Protein AF-A0A139PK96-F1 (afdb_monomer_lite)

InterPro domains:
  IPR030392 Intramolecular chaperone auto-processing domain [PF13884] (208-261)
  IPR030392 Intramolecular chaperone auto-processing domain [PS51688] (208-300)

Organism: Streptococcus mitis (NCBI:txid28037)

Foldseek 3Di:
DQDPVNDDPVNDDVPNDDPVNAPPPNDDPVNDDDDPVNVVVVVVVVVVVVVVVVVVVVVVVVVCCVVVDPVLAVDQDDDPQWGWYDDPLDDDTDTAGDQFRAADFDPPPDDPDDDTGAGQGDRDPVDGDQQGWHADPVRDTDGNHDDDDPDDDDDPDDDDDPDWDADPVGTADDDPFFRDWAAPDCFWIWTAGPVRDIDIDTPDDPDPDPVPDDPDDDDPDPLLVLVVQFDWDWDWDADPNDIDTRPTDTDLVSCCVRVVVQWDADPVRDTDGNPVSSVVSVVVSVVVVVVVVVVVVVVPD

Sequence (301 aa):
MLVDGAVTARKMAAGSVTAEHIQAGAITGDKINVDDALIRNLTARDALIDKLTSKRIFATKIESVITSSTVLEGYKGWIGGFQLGTHDSGSGRWLTGRNHFSVGMGDGEGGSGRTALWVNWGSDWSEPGYYAWFVKNNGKMYCYNTAEFWKTPIIHGDLKVTGKIFYDNGTWIYSSEYEKIGRSSKDYFYLEKASGSRDWFPAWNDASDRRYKENIKDSEVSALEIINNLKTYSYRKNIDGQIEDIACGIMAQDVKKYASDAFRETPDGIYTYNTFALVPYLIKAIQELDQKIKEMEYTHG

Radius of gyration: 55.96 Å; chains: 1; bounding box: 85×44×192 Å

Structure (mmCIF, N/CA/C/O backbone):
data_AF-A0A139PK96-F1
#
_entry.id   AF-A0A139PK96-F1
#
loop_
_atom_site.group_PDB
_atom_site.id
_atom_site.type_symbol
_atom_site.label_atom_id
_atom_site.label_alt_id
_atom_site.label_comp_id
_atom_site.label_asym_id
_atom_site.label_entity_id
_atom_site.label_seq_id
_atom_site.pdbx_PDB_ins_code
_atom_site.Cartn_x
_atom_site.Cartn_y
_atom_site.Cartn_z
_atom_site.occupancy
_atom_site.B_iso_or_equiv
_atom_site.auth_seq_id
_atom_site.auth_comp_id
_atom_site.auth_asym_id
_atom_site.auth_atom_id
_atom_site.pdbx_PDB_model_num
ATOM 1 N N . MET A 1 1 ? 38.474 10.767 -116.120 1.00 73.75 1 MET A N 1
ATOM 2 C CA . MET A 1 1 ? 39.008 9.961 -115.001 1.00 73.75 1 MET A CA 1
ATOM 3 C C . MET A 1 1 ? 39.526 10.902 -113.931 1.00 73.75 1 MET A C 1
ATOM 5 O O . MET A 1 1 ? 40.186 11.871 -114.286 1.00 73.75 1 MET A O 1
ATOM 9 N N . LEU A 1 2 ? 39.216 10.641 -112.659 1.00 81.25 2 LEU A N 1
ATOM 10 C CA . LEU A 1 2 ? 39.952 11.262 -111.557 1.00 81.25 2 LEU A CA 1
ATOM 11 C C . LEU A 1 2 ? 41.369 10.675 -111.559 1.00 81.25 2 LEU A C 1
ATOM 13 O O . LEU A 1 2 ? 41.523 9.462 -111.682 1.00 81.25 2 LEU A O 1
ATOM 17 N N . VAL A 1 3 ? 42.381 11.535 -111.494 1.00 87.31 3 VAL A N 1
ATOM 18 C CA . VAL A 1 3 ? 43.782 11.121 -111.333 1.00 87.31 3 VAL A CA 1
ATOM 19 C C . VAL A 1 3 ? 44.103 10.958 -109.847 1.00 87.31 3 VAL A C 1
ATOM 21 O O . VAL A 1 3 ? 43.405 11.523 -109.002 1.00 87.31 3 VAL A O 1
ATOM 24 N N . ASP A 1 4 ? 45.140 10.192 -109.514 1.00 83.19 4 ASP A N 1
ATOM 25 C CA . ASP A 1 4 ? 45.573 10.060 -108.121 1.00 83.19 4 ASP A CA 1
ATOM 26 C C . ASP A 1 4 ? 45.924 11.437 -107.522 1.00 83.19 4 ASP A C 1
ATOM 28 O O . ASP A 1 4 ? 46.433 12.325 -108.212 1.00 83.19 4 ASP A O 1
ATOM 32 N N . GLY A 1 5 ? 45.542 11.662 -106.265 1.00 82.50 5 GLY A N 1
ATOM 33 C CA . GLY A 1 5 ? 45.649 12.972 -105.610 1.00 82.50 5 GLY A CA 1
ATOM 34 C C . GLY A 1 5 ? 44.717 14.072 -106.154 1.00 82.50 5 GLY A C 1
ATOM 35 O O . GLY A 1 5 ? 44.819 15.224 -105.724 1.00 82.50 5 GLY A O 1
ATOM 36 N N . ALA A 1 6 ? 43.781 13.770 -107.070 1.00 85.75 6 ALA A N 1
ATOM 37 C CA . ALA A 1 6 ? 42.853 14.773 -107.609 1.00 85.75 6 ALA A CA 1
ATOM 38 C C . ALA A 1 6 ? 41.930 15.388 -106.544 1.00 85.75 6 ALA A C 1
ATOM 40 O O . ALA A 1 6 ? 41.506 16.535 -106.711 1.00 85.75 6 ALA A O 1
ATOM 41 N N . VAL A 1 7 ? 41.636 14.670 -105.457 1.00 86.31 7 VAL A N 1
ATOM 42 C CA . VAL A 1 7 ? 40.851 15.154 -104.313 1.00 86.31 7 VAL A CA 1
ATOM 43 C C . VAL A 1 7 ? 41.800 15.409 -103.143 1.00 86.31 7 VAL A C 1
ATOM 45 O O . VAL A 1 7 ? 42.477 14.502 -102.675 1.00 86.31 7 VAL A O 1
ATOM 48 N N . THR A 1 8 ? 41.858 16.654 -102.674 1.00 87.25 8 THR A N 1
ATOM 49 C CA . THR A 1 8 ? 42.690 17.077 -101.537 1.00 87.25 8 THR A CA 1
ATOM 50 C C . THR A 1 8 ? 41.827 17.778 -100.495 1.00 87.25 8 THR A C 1
ATOM 52 O O . THR A 1 8 ? 40.718 18.215 -100.805 1.00 87.25 8 THR A O 1
ATOM 55 N N . ALA A 1 9 ? 42.342 17.957 -99.274 1.00 83.94 9 ALA A N 1
ATOM 56 C CA . ALA A 1 9 ? 41.604 18.594 -98.179 1.00 83.94 9 ALA A CA 1
ATOM 57 C C . ALA A 1 9 ? 40.988 19.958 -98.560 1.00 83.94 9 ALA A C 1
ATOM 59 O O . ALA A 1 9 ? 39.868 20.254 -98.165 1.00 83.94 9 ALA A O 1
ATOM 60 N N . ARG A 1 10 ? 41.667 20.765 -99.395 1.00 85.56 10 ARG A N 1
ATOM 61 C CA . ARG A 1 10 ? 41.169 22.086 -99.840 1.00 85.56 10 ARG A CA 1
ATOM 62 C C . ARG A 1 10 ? 39.983 22.018 -100.806 1.00 85.56 10 ARG A C 1
ATOM 64 O O . ARG A 1 10 ? 39.307 23.022 -100.994 1.00 85.56 10 ARG A O 1
ATOM 71 N N . LYS A 1 11 ? 39.762 20.869 -101.449 1.00 88.50 11 LYS A N 1
ATOM 72 C CA . LYS A 1 11 ? 38.624 20.629 -102.350 1.00 88.50 11 LYS A CA 1
ATOM 73 C C . LYS A 1 11 ? 37.405 20.071 -101.609 1.00 88.50 11 LYS A C 1
ATOM 75 O O . LYS A 1 11 ? 36.373 19.874 -102.240 1.00 88.50 11 LYS A O 1
ATOM 80 N N . MET A 1 12 ? 37.515 19.824 -100.301 1.00 88.12 12 MET A N 1
ATOM 81 C CA . MET A 1 12 ? 36.408 19.370 -99.463 1.00 88.12 12 MET A CA 1
ATOM 82 C C . MET A 1 12 ? 35.924 20.506 -98.565 1.00 88.12 12 MET A C 1
ATOM 84 O O . MET A 1 12 ? 36.719 21.161 -97.894 1.00 88.12 12 MET A O 1
ATOM 88 N N . ALA A 1 13 ? 34.610 20.722 -98.518 1.00 87.75 13 ALA A N 1
ATOM 89 C CA . ALA A 1 13 ? 34.022 21.610 -97.522 1.00 87.75 13 ALA A CA 1
ATOM 90 C C . ALA A 1 13 ? 34.038 20.930 -96.141 1.00 87.75 13 ALA A C 1
ATOM 92 O O . ALA A 1 13 ? 33.871 19.709 -96.039 1.00 87.75 13 ALA A O 1
ATOM 93 N N . ALA A 1 14 ? 34.223 21.700 -95.066 1.00 87.38 14 ALA A N 1
ATOM 94 C CA . ALA A 1 14 ? 34.153 21.165 -93.707 1.00 87.38 14 ALA A CA 1
ATOM 95 C C . ALA A 1 14 ? 32.790 20.486 -93.471 1.00 87.38 14 ALA A C 1
ATOM 97 O O . ALA A 1 14 ? 31.750 21.058 -93.787 1.00 87.38 14 ALA A O 1
ATOM 98 N N . GLY A 1 15 ? 32.799 19.250 -92.965 1.00 84.94 15 GLY A N 1
ATOM 99 C CA . GLY A 1 15 ? 31.585 18.451 -92.752 1.00 84.94 15 GLY A CA 1
ATOM 100 C C . GLY A 1 15 ? 30.967 17.813 -94.007 1.00 84.94 15 GLY A C 1
ATOM 101 O O . GLY A 1 15 ? 29.997 17.079 -93.865 1.00 84.94 15 GLY A O 1
ATOM 102 N N . SER A 1 16 ? 31.513 18.037 -95.214 1.00 90.19 16 SER A N 1
ATOM 103 C CA . SER A 1 16 ? 30.974 17.441 -96.458 1.00 90.19 16 SER A CA 1
ATOM 104 C C . SER A 1 16 ? 31.197 15.933 -96.579 1.00 90.19 16 SER A C 1
ATOM 106 O O . SER A 1 16 ? 30.423 15.252 -97.242 1.00 90.19 16 SER A O 1
ATOM 108 N N . VAL A 1 17 ? 32.226 15.399 -95.917 1.00 89.25 17 VAL A N 1
ATOM 109 C CA . VAL A 1 17 ? 32.427 13.953 -95.784 1.00 89.25 17 VAL A CA 1
ATOM 110 C C . VAL A 1 17 ? 31.774 13.505 -94.483 1.00 89.25 17 VAL A C 1
ATOM 112 O O . VAL A 1 17 ? 32.327 13.685 -93.398 1.00 89.25 17 VAL A O 1
ATOM 115 N N . THR A 1 18 ? 30.573 12.952 -94.601 1.00 90.44 18 THR A N 1
ATOM 116 C CA . THR A 1 18 ? 29.812 12.342 -93.499 1.00 90.44 18 THR A CA 1
ATOM 117 C C . THR A 1 18 ? 30.044 10.826 -93.461 1.00 90.44 18 THR A C 1
ATOM 119 O O . THR A 1 18 ? 30.680 10.258 -94.351 1.00 90.44 18 THR A O 1
ATOM 122 N N . ALA A 1 19 ? 29.505 10.142 -92.449 1.00 88.44 19 ALA A N 1
ATOM 123 C CA . ALA A 1 19 ? 29.654 8.693 -92.303 1.00 88.44 19 ALA A CA 1
ATOM 124 C C . ALA A 1 19 ? 29.131 7.882 -93.510 1.00 88.44 19 ALA A C 1
ATOM 126 O O . ALA A 1 19 ? 29.686 6.832 -93.808 1.00 88.44 19 ALA A O 1
ATOM 127 N N . GLU A 1 20 ? 28.116 8.367 -94.236 1.00 89.56 20 GLU A N 1
ATOM 128 C CA . GLU A 1 20 ? 27.540 7.659 -95.397 1.00 89.56 20 GLU A CA 1
ATOM 129 C C . GLU A 1 20 ? 28.487 7.605 -96.610 1.00 89.56 20 GLU A C 1
ATOM 131 O O . GLU A 1 20 ? 28.390 6.708 -97.444 1.00 89.56 20 GLU A O 1
ATOM 136 N N . HIS A 1 21 ? 29.437 8.543 -96.684 1.00 91.25 21 HIS A N 1
ATOM 137 C CA . HIS A 1 21 ? 30.429 8.635 -97.755 1.00 91.25 21 HIS A CA 1
ATOM 138 C C . HIS A 1 21 ? 31.640 7.716 -97.514 1.00 91.25 21 HIS A C 1
ATOM 140 O O . HIS A 1 21 ? 32.504 7.595 -98.384 1.00 91.25 21 HIS A O 1
ATOM 146 N N . ILE A 1 22 ? 31.732 7.080 -96.339 1.00 89.38 22 ILE A N 1
ATOM 147 C CA . ILE A 1 22 ? 32.870 6.261 -95.914 1.00 89.38 22 ILE A CA 1
ATOM 148 C C . ILE A 1 22 ? 32.413 4.805 -95.806 1.00 89.38 22 ILE A C 1
ATOM 150 O O . ILE A 1 22 ? 31.668 4.434 -94.903 1.00 89.38 22 ILE A O 1
ATOM 154 N N . GLN A 1 23 ? 32.892 3.949 -96.712 1.00 89.94 23 GLN A N 1
ATOM 155 C CA . GLN A 1 23 ? 32.656 2.507 -96.601 1.00 89.94 23 GLN A CA 1
ATOM 156 C C . GLN A 1 23 ? 33.329 1.932 -95.346 1.00 89.94 23 GLN A C 1
ATOM 158 O O . GLN A 1 23 ? 34.401 2.382 -94.929 1.00 89.94 23 GLN A O 1
ATOM 163 N N . ALA A 1 24 ? 32.725 0.892 -94.765 1.00 87.00 24 ALA A N 1
ATOM 164 C CA . ALA A 1 24 ? 33.306 0.175 -93.635 1.00 87.00 24 ALA A CA 1
ATOM 165 C C . ALA A 1 24 ? 34.725 -0.323 -93.979 1.00 87.00 24 ALA A C 1
ATOM 167 O O . ALA A 1 24 ? 34.935 -0.960 -95.008 1.00 87.00 24 ALA A O 1
ATOM 168 N N . GLY A 1 25 ? 35.706 -0.005 -93.129 1.00 85.69 25 GLY A N 1
ATOM 169 C CA . GLY A 1 25 ? 37.114 -0.365 -93.336 1.00 85.69 25 GLY A CA 1
ATOM 170 C C . GLY A 1 25 ? 37.902 0.536 -94.300 1.00 85.69 25 GLY A C 1
ATOM 171 O O . GLY A 1 25 ? 39.102 0.329 -94.459 1.00 85.69 25 GLY A O 1
ATOM 172 N N . ALA A 1 26 ? 37.289 1.559 -94.913 1.00 88.50 26 ALA A N 1
ATOM 173 C CA . ALA A 1 26 ? 38.005 2.481 -95.805 1.00 88.50 26 ALA A CA 1
ATOM 174 C C . ALA A 1 26 ? 39.101 3.288 -95.074 1.00 88.50 26 ALA A C 1
ATOM 176 O O . ALA A 1 26 ? 40.168 3.550 -95.643 1.00 88.50 26 ALA A O 1
ATOM 177 N N . ILE A 1 27 ? 38.866 3.627 -93.799 1.00 88.00 27 ILE A N 1
ATOM 178 C CA . ILE A 1 27 ? 39.838 4.260 -92.897 1.00 88.00 27 ILE A CA 1
ATOM 179 C C . ILE A 1 27 ? 40.337 3.210 -91.899 1.00 88.00 27 ILE A C 1
ATOM 181 O O . ILE A 1 27 ? 39.591 2.756 -91.034 1.00 88.00 27 ILE A O 1
ATOM 185 N N . THR A 1 28 ? 41.601 2.824 -92.039 1.00 86.88 28 THR A N 1
ATOM 186 C CA . THR A 1 28 ? 42.327 1.915 -91.145 1.00 86.88 28 THR A CA 1
ATOM 187 C C . THR A 1 28 ? 43.190 2.719 -90.166 1.00 86.88 28 THR A C 1
ATOM 189 O O . THR A 1 28 ? 43.428 3.906 -90.384 1.00 86.88 28 THR A O 1
ATOM 192 N N . GLY A 1 29 ? 43.633 2.112 -89.058 1.00 83.69 29 GLY A N 1
ATOM 193 C CA . GLY A 1 29 ? 44.330 2.834 -87.980 1.00 83.69 29 GLY A CA 1
ATOM 194 C C . GLY A 1 29 ? 45.613 3.554 -88.416 1.00 83.69 29 GLY A C 1
ATOM 195 O O . GLY A 1 29 ? 45.898 4.637 -87.922 1.00 83.69 29 GLY A O 1
ATOM 196 N N . ASP A 1 30 ? 46.331 3.013 -89.402 1.00 83.75 30 ASP A N 1
ATOM 197 C CA . ASP A 1 30 ? 47.513 3.614 -90.038 1.00 83.75 30 ASP A CA 1
ATOM 198 C C . ASP A 1 30 ? 47.201 4.883 -90.856 1.00 83.75 30 ASP A C 1
ATOM 200 O O . ASP A 1 30 ? 48.096 5.683 -91.120 1.00 83.75 30 ASP A O 1
ATOM 204 N N . LYS A 1 31 ? 45.932 5.100 -91.228 1.00 85.94 31 LYS A N 1
ATOM 205 C CA . LYS A 1 31 ? 45.456 6.296 -91.946 1.00 85.94 31 LYS A CA 1
ATOM 206 C C . LYS A 1 31 ? 44.967 7.405 -91.008 1.00 85.94 31 LYS A C 1
ATOM 208 O O . LYS A 1 31 ? 44.602 8.481 -91.484 1.00 85.94 31 LYS A O 1
ATOM 213 N N . ILE A 1 32 ? 44.926 7.158 -89.697 1.00 86.44 32 ILE A N 1
ATOM 214 C CA . ILE A 1 32 ? 44.531 8.146 -88.688 1.00 86.44 32 ILE A CA 1
ATOM 215 C C . ILE A 1 32 ? 45.798 8.783 -88.126 1.00 86.44 32 ILE A C 1
ATOM 217 O O . ILE A 1 32 ? 46.625 8.112 -87.515 1.00 86.44 32 ILE A O 1
ATOM 221 N N . ASN A 1 33 ? 45.936 10.099 -88.294 1.00 83.19 33 ASN A N 1
ATOM 222 C CA . ASN A 1 33 ? 46.965 10.835 -87.573 1.00 83.19 33 ASN A CA 1
ATOM 223 C C . ASN A 1 33 ? 46.537 10.970 -86.106 1.00 83.19 33 ASN A C 1
ATOM 225 O O . ASN A 1 33 ? 45.534 11.619 -85.803 1.00 83.19 33 ASN A O 1
ATOM 229 N N . VAL A 1 34 ? 47.274 10.317 -85.212 1.00 84.56 34 VAL A N 1
ATOM 230 C CA . VAL A 1 34 ? 47.033 10.373 -83.772 1.00 84.56 34 VAL A CA 1
ATOM 231 C C . VAL A 1 34 ? 47.772 11.581 -83.212 1.00 84.56 34 VAL A C 1
ATOM 233 O O . VAL A 1 34 ? 48.955 11.505 -82.891 1.00 84.56 34 VAL A O 1
ATOM 236 N N . ASP A 1 35 ? 47.066 12.703 -83.113 1.00 87.44 35 ASP A N 1
ATOM 237 C CA . ASP A 1 35 ? 47.580 13.907 -82.470 1.00 87.44 35 ASP A CA 1
ATOM 238 C C . ASP A 1 35 ? 47.238 13.959 -80.968 1.00 87.44 35 ASP A C 1
ATOM 240 O O . ASP A 1 35 ? 46.408 13.205 -80.444 1.00 87.44 35 ASP A O 1
ATOM 244 N N . ASP A 1 36 ? 47.869 14.895 -80.257 1.00 84.44 36 ASP A N 1
ATOM 245 C CA . ASP A 1 36 ? 47.649 15.084 -78.822 1.00 84.44 36 ASP A CA 1
ATOM 246 C C . ASP A 1 36 ? 46.187 15.414 -78.483 1.00 84.44 36 ASP A C 1
ATOM 248 O O . ASP A 1 36 ? 45.718 15.126 -77.380 1.00 84.44 36 ASP A O 1
ATOM 252 N N . ALA A 1 37 ? 45.446 16.055 -79.392 1.00 84.88 37 ALA A N 1
ATOM 253 C CA . ALA A 1 37 ? 44.056 16.429 -79.151 1.00 84.88 37 ALA A CA 1
ATOM 254 C C . ALA A 1 37 ? 43.130 15.205 -79.183 1.00 84.88 37 ALA A C 1
ATOM 256 O O . ALA A 1 37 ? 42.230 15.103 -78.341 1.00 84.88 37 ALA A O 1
ATOM 257 N N . LEU A 1 38 ? 43.368 14.269 -80.102 1.00 87.56 38 LEU A N 1
ATOM 258 C CA . LEU A 1 38 ? 42.659 12.999 -80.179 1.00 87.56 38 LEU A CA 1
ATOM 259 C C . LEU A 1 38 ? 42.957 12.129 -78.953 1.00 87.56 38 LEU A C 1
ATOM 261 O O . LEU A 1 38 ? 42.013 11.646 -78.324 1.00 87.56 38 LEU A O 1
ATOM 265 N N . ILE A 1 39 ? 44.231 12.008 -78.555 1.00 85.50 39 ILE A N 1
ATOM 266 C CA . ILE A 1 39 ? 44.627 11.279 -77.336 1.00 85.50 39 ILE A CA 1
ATOM 267 C C . ILE A 1 39 ? 43.929 11.882 -76.114 1.00 85.50 39 ILE A C 1
ATOM 269 O O . ILE A 1 39 ? 43.272 11.163 -75.366 1.00 85.50 39 ILE A O 1
ATOM 273 N N . ARG A 1 40 ? 43.991 13.209 -75.930 1.00 84.12 40 ARG A N 1
ATOM 274 C CA . ARG A 1 40 ? 43.330 13.884 -74.798 1.00 84.12 40 ARG A CA 1
ATOM 275 C C . ARG A 1 40 ? 41.826 13.623 -74.753 1.00 84.12 40 ARG A C 1
ATOM 277 O O . ARG A 1 40 ? 41.296 13.401 -73.668 1.00 84.12 40 ARG A O 1
ATOM 284 N N . ASN A 1 41 ? 41.138 13.642 -75.895 1.00 87.19 41 ASN A N 1
ATOM 285 C CA . ASN A 1 41 ? 39.697 13.388 -75.949 1.00 87.19 41 ASN A CA 1
ATOM 286 C C . ASN A 1 41 ? 39.336 11.940 -75.601 1.00 87.19 41 ASN A C 1
ATOM 288 O O . ASN A 1 41 ? 38.367 11.724 -74.872 1.00 87.19 41 ASN A O 1
ATOM 292 N N . LEU A 1 42 ? 40.094 10.961 -76.106 1.00 88.12 42 LEU A N 1
ATOM 293 C CA . LEU A 1 42 ? 39.881 9.549 -75.776 1.00 88.12 42 LEU A CA 1
ATOM 294 C C . LEU A 1 42 ? 40.149 9.299 -74.288 1.00 88.12 42 LEU A C 1
ATOM 296 O O . LEU A 1 42 ? 39.263 8.817 -73.588 1.00 88.12 42 LEU A O 1
ATOM 300 N N . THR A 1 43 ? 41.286 9.771 -73.770 1.00 85.62 43 THR A N 1
ATOM 301 C CA . THR A 1 43 ? 41.633 9.649 -72.347 1.00 85.62 43 THR A CA 1
ATOM 302 C C . THR A 1 43 ? 40.620 10.351 -71.437 1.00 85.62 43 THR A C 1
ATOM 304 O O . THR A 1 43 ? 40.275 9.830 -70.379 1.00 85.62 43 THR A O 1
ATOM 307 N N . ALA A 1 44 ? 40.098 11.521 -71.827 1.00 88.62 44 ALA A N 1
ATOM 308 C CA . ALA A 1 44 ? 39.082 12.228 -71.045 1.00 88.62 44 ALA A CA 1
ATOM 309 C C . ALA A 1 44 ? 37.741 11.479 -71.001 1.00 88.62 44 ALA A C 1
ATOM 311 O O . ALA A 1 44 ? 37.068 11.487 -69.968 1.00 88.62 44 ALA A O 1
ATOM 312 N N . ARG A 1 45 ? 37.345 10.829 -72.104 1.00 90.19 45 ARG A N 1
ATOM 313 C CA . ARG A 1 45 ? 36.134 9.996 -72.158 1.00 90.19 45 ARG A CA 1
ATOM 314 C C . ARG A 1 45 ? 36.288 8.731 -71.326 1.00 90.19 45 ARG A C 1
ATOM 316 O O . ARG A 1 45 ? 35.383 8.436 -70.551 1.00 90.19 45 ARG A O 1
ATOM 323 N N . ASP A 1 46 ? 37.425 8.053 -71.423 1.00 90.81 46 ASP A N 1
ATOM 324 C CA . ASP A 1 46 ? 37.716 6.869 -70.609 1.00 90.81 46 ASP A CA 1
ATOM 325 C C . ASP A 1 46 ? 37.714 7.223 -69.116 1.00 90.81 46 ASP A C 1
ATOM 327 O O . ASP A 1 46 ? 36.985 6.614 -68.333 1.00 90.81 46 ASP A O 1
ATOM 331 N N . ALA A 1 47 ? 38.389 8.311 -68.728 1.00 89.75 47 ALA A N 1
ATOM 332 C CA . ALA A 1 47 ? 38.376 8.800 -67.348 1.00 89.75 47 ALA A CA 1
ATOM 333 C C . ALA A 1 47 ? 36.960 9.169 -66.854 1.00 89.75 47 ALA A C 1
ATOM 335 O O . ALA A 1 47 ? 36.628 8.977 -65.678 1.00 89.75 47 ALA A O 1
ATOM 336 N N . LEU A 1 48 ? 36.102 9.701 -67.733 1.00 88.81 48 LEU A N 1
ATOM 337 C CA . LEU A 1 48 ? 34.703 9.980 -67.409 1.00 88.81 48 LEU A CA 1
ATOM 338 C C . LEU A 1 48 ? 33.902 8.686 -67.196 1.00 88.81 48 LEU A C 1
ATOM 340 O O . LEU A 1 48 ? 33.143 8.601 -66.226 1.00 88.81 48 LEU A O 1
ATOM 344 N N . ILE A 1 49 ? 34.074 7.688 -68.067 1.00 90.19 49 ILE A N 1
ATOM 345 C CA . ILE A 1 49 ? 33.409 6.380 -67.973 1.00 90.19 49 ILE A CA 1
ATOM 346 C C . ILE A 1 49 ? 33.815 5.666 -66.680 1.00 90.19 49 ILE A C 1
ATOM 348 O O . ILE A 1 49 ? 32.943 5.174 -65.956 1.00 90.19 49 ILE A O 1
ATOM 352 N N . ASP A 1 50 ? 35.099 5.687 -66.330 1.00 91.94 50 ASP A N 1
ATOM 353 C CA . ASP A 1 50 ? 35.606 5.112 -65.082 1.00 91.94 50 ASP A CA 1
ATOM 354 C C . ASP A 1 50 ? 34.992 5.796 -63.858 1.00 91.94 50 ASP A C 1
ATOM 356 O O . ASP A 1 50 ? 34.517 5.140 -62.923 1.00 91.94 50 ASP A O 1
ATOM 360 N N . LYS A 1 51 ? 34.913 7.132 -63.874 1.00 90.25 51 LYS A N 1
ATOM 361 C CA . LYS A 1 51 ? 34.318 7.906 -62.777 1.00 90.25 51 LYS A CA 1
ATOM 362 C C . LYS A 1 51 ? 32.824 7.625 -62.613 1.00 90.25 51 LYS A C 1
ATOM 364 O O . LYS A 1 51 ? 32.351 7.499 -61.480 1.00 90.25 51 LYS A O 1
ATOM 369 N N . LEU A 1 52 ? 32.075 7.533 -63.713 1.00 91.25 52 LEU A N 1
ATOM 370 C CA . LEU A 1 52 ? 30.648 7.192 -63.690 1.00 91.25 52 LEU A CA 1
ATOM 371 C C . LEU A 1 52 ? 30.428 5.759 -63.196 1.00 91.25 52 LEU A C 1
ATOM 373 O O . LEU A 1 52 ? 29.554 5.524 -62.359 1.00 91.25 52 LEU A O 1
ATOM 377 N N . THR A 1 53 ? 31.258 4.820 -63.647 1.00 89.25 53 THR A N 1
ATOM 378 C CA . THR A 1 53 ? 31.210 3.419 -63.218 1.00 89.25 53 THR A CA 1
ATOM 379 C C . THR A 1 53 ? 31.508 3.287 -61.726 1.00 89.25 53 THR A C 1
ATOM 381 O O . THR A 1 53 ? 30.744 2.637 -61.013 1.00 89.25 53 THR A O 1
ATOM 384 N N . SER A 1 54 ? 32.535 3.977 -61.225 1.00 90.44 54 SER A N 1
ATOM 385 C CA . SER A 1 54 ? 32.881 4.015 -59.799 1.00 90.44 54 SER A CA 1
ATOM 386 C C . SER A 1 54 ? 31.754 4.601 -58.940 1.00 90.44 54 SER A C 1
ATOM 388 O O . SER A 1 54 ? 31.344 3.989 -57.952 1.00 90.44 54 SER A O 1
ATOM 390 N N . LYS A 1 55 ? 31.166 5.736 -59.353 1.00 91.81 55 LYS A N 1
ATOM 391 C CA . LYS A 1 55 ? 30.005 6.335 -58.667 1.00 91.81 55 LYS A CA 1
ATOM 392 C C . LYS A 1 55 ? 28.813 5.380 -58.607 1.00 91.81 55 LYS A C 1
ATOM 394 O O . LYS A 1 55 ? 28.188 5.269 -57.555 1.00 91.81 55 LYS A O 1
ATOM 399 N N . ARG A 1 56 ? 28.512 4.686 -59.708 1.00 88.06 56 ARG A N 1
ATOM 400 C CA . ARG A 1 56 ? 27.427 3.698 -59.766 1.00 88.06 56 ARG A CA 1
ATOM 401 C C . ARG A 1 56 ? 27.690 2.523 -58.824 1.00 88.06 56 ARG A C 1
ATOM 403 O O . ARG A 1 56 ? 26.815 2.198 -58.034 1.00 88.06 56 ARG A O 1
ATOM 410 N N . ILE A 1 57 ? 28.892 1.939 -58.853 1.00 86.12 57 ILE A N 1
ATOM 411 C CA . ILE A 1 57 ? 29.280 0.838 -57.951 1.00 86.12 57 ILE A CA 1
ATOM 412 C C . ILE A 1 57 ? 29.158 1.269 -56.485 1.00 86.12 57 ILE A C 1
ATOM 414 O O . ILE A 1 57 ? 28.620 0.523 -55.669 1.00 86.12 57 ILE A O 1
ATOM 418 N N . PHE A 1 58 ? 29.622 2.475 -56.150 1.00 85.94 58 PHE A N 1
ATOM 419 C CA . PHE A 1 58 ? 29.496 3.022 -54.802 1.00 85.94 58 PHE A CA 1
ATOM 420 C C . PHE A 1 58 ? 28.028 3.167 -54.378 1.00 85.94 58 PHE A C 1
ATOM 422 O O . PHE A 1 58 ? 27.664 2.692 -53.305 1.00 85.94 58 PHE A O 1
ATOM 429 N N . ALA A 1 59 ? 27.178 3.758 -55.224 1.00 81.06 59 ALA A N 1
ATOM 430 C CA . ALA A 1 59 ? 25.752 3.918 -54.942 1.00 81.06 59 ALA A CA 1
ATOM 431 C C . ALA A 1 59 ? 25.052 2.565 -54.740 1.00 81.06 59 ALA A C 1
ATOM 433 O O . ALA A 1 59 ? 24.395 2.373 -53.722 1.00 81.06 59 ALA A O 1
ATOM 434 N N . THR A 1 60 ? 25.279 1.598 -55.635 1.00 78.56 60 THR A N 1
ATOM 435 C CA . THR A 1 60 ? 24.736 0.237 -55.506 1.00 78.56 60 THR A CA 1
ATOM 436 C C . THR A 1 60 ? 25.209 -0.445 -54.223 1.00 78.56 60 THR A C 1
ATOM 438 O O . THR A 1 60 ? 24.444 -1.167 -53.591 1.00 78.56 60 THR A O 1
ATOM 441 N N . LYS A 1 61 ? 26.455 -0.208 -53.795 1.00 77.56 61 LYS A N 1
ATOM 442 C CA . LYS A 1 61 ? 26.984 -0.779 -52.552 1.00 77.56 61 LYS A CA 1
ATOM 443 C C . LYS A 1 61 ? 26.366 -0.142 -51.306 1.00 77.56 61 LYS A C 1
ATOM 445 O O . LYS A 1 61 ? 26.069 -0.865 -50.362 1.00 77.56 61 LYS A O 1
ATOM 450 N N . ILE A 1 62 ? 26.144 1.173 -51.304 1.00 79.25 62 ILE A N 1
ATOM 451 C CA . ILE A 1 62 ? 25.439 1.873 -50.217 1.00 79.25 62 ILE A CA 1
ATOM 452 C C . ILE A 1 62 ? 23.985 1.415 -50.134 1.00 79.25 62 ILE A C 1
ATOM 454 O O . ILE A 1 62 ? 23.525 1.061 -49.052 1.00 79.25 62 ILE A O 1
ATOM 458 N N . GLU A 1 63 ? 23.286 1.379 -51.266 1.00 76.69 63 GLU A N 1
ATOM 459 C CA . GLU A 1 63 ? 21.903 0.917 -51.333 1.00 76.69 63 GLU A CA 1
ATOM 460 C C . GLU A 1 63 ? 21.804 -0.527 -50.848 1.00 76.69 63 GLU A C 1
ATOM 462 O O . GLU A 1 63 ? 21.067 -0.779 -49.905 1.00 76.69 63 GLU A O 1
ATOM 467 N N . SER A 1 64 ? 22.645 -1.434 -51.364 1.00 71.81 64 SER A N 1
ATOM 468 C CA . SER A 1 64 ? 22.713 -2.826 -50.908 1.00 71.81 64 SER A CA 1
ATOM 469 C C . SER A 1 64 ? 22.937 -2.938 -49.404 1.00 71.81 64 SER A C 1
ATOM 471 O O . SER A 1 64 ? 22.249 -3.733 -48.777 1.00 71.81 64 SER A O 1
ATOM 473 N N . VAL A 1 65 ? 23.854 -2.161 -48.813 1.00 69.94 65 VAL A N 1
ATOM 474 C CA . VAL A 1 65 ? 24.040 -2.153 -47.355 1.00 69.94 65 VAL A CA 1
ATOM 475 C C . VAL A 1 65 ? 22.757 -1.697 -46.670 1.00 69.94 65 VAL A C 1
ATOM 477 O O . VAL A 1 65 ? 22.318 -2.357 -45.746 1.00 69.94 65 VAL A O 1
ATOM 480 N N . ILE A 1 66 ? 22.094 -0.635 -47.119 1.00 68.06 66 ILE A N 1
ATOM 481 C CA . ILE A 1 66 ? 20.850 -0.158 -46.494 1.00 68.06 66 ILE A CA 1
ATOM 482 C C . ILE A 1 66 ? 19.713 -1.186 -46.629 1.00 68.06 66 ILE A C 1
ATOM 484 O O . ILE A 1 66 ? 18.999 -1.419 -45.659 1.00 68.06 66 ILE A O 1
ATOM 488 N N . THR A 1 67 ? 19.554 -1.830 -47.790 1.00 63.81 67 THR A N 1
ATOM 489 C CA . THR A 1 67 ? 18.454 -2.780 -48.030 1.00 63.81 67 THR A CA 1
ATOM 490 C C . THR A 1 67 ? 18.690 -4.143 -47.382 1.00 63.81 67 THR A C 1
ATOM 492 O O . THR A 1 67 ? 17.727 -4.812 -47.022 1.00 63.81 67 THR A O 1
ATOM 495 N N . SER A 1 68 ? 19.948 -4.576 -47.243 1.00 57.97 68 SER A N 1
ATOM 496 C CA . SER A 1 68 ? 20.289 -5.893 -46.692 1.00 57.97 68 SER A CA 1
ATOM 497 C C . SER A 1 68 ? 20.726 -5.858 -45.232 1.00 57.97 68 SER A C 1
ATOM 499 O O . SER A 1 68 ? 20.974 -6.918 -44.657 1.00 57.97 68 SER A O 1
ATOM 501 N N . SER A 1 69 ? 20.924 -4.678 -44.641 1.00 52.94 69 SER A N 1
ATOM 502 C CA . SER A 1 69 ? 21.516 -4.600 -43.314 1.00 52.94 69 SER A CA 1
ATOM 503 C C . SER A 1 69 ? 20.488 -4.544 -42.206 1.00 52.94 69 SER A C 1
ATOM 505 O O . SER A 1 69 ? 19.622 -3.679 -42.103 1.00 52.94 69 SER A O 1
ATOM 507 N N . THR A 1 70 ? 20.770 -5.387 -41.238 1.00 58.84 70 THR A N 1
ATOM 508 C CA . THR A 1 70 ? 20.519 -5.131 -39.842 1.00 58.84 70 THR A CA 1
ATOM 509 C C . THR A 1 70 ? 21.556 -4.126 -39.305 1.00 58.84 70 THR A C 1
ATOM 511 O O . THR A 1 70 ? 22.265 -4.401 -38.341 1.00 58.84 70 THR A O 1
ATOM 514 N N . VAL A 1 71 ? 21.723 -2.950 -39.941 1.00 66.94 71 VAL A N 1
ATOM 515 C CA . VAL A 1 71 ? 22.792 -1.979 -39.589 1.00 66.94 71 VAL A CA 1
ATOM 516 C C . VAL A 1 71 ? 22.783 -1.671 -38.092 1.00 66.94 71 VAL A C 1
ATOM 518 O O . VAL A 1 71 ? 23.840 -1.645 -37.467 1.00 66.94 71 VAL A O 1
ATOM 521 N N . LEU A 1 72 ? 21.598 -1.548 -37.491 1.00 67.31 72 LEU A N 1
ATOM 522 C CA . LEU A 1 72 ? 21.445 -1.305 -36.055 1.00 67.31 72 LEU A CA 1
ATOM 523 C C . LEU A 1 72 ? 21.650 -2.558 -35.181 1.00 67.31 72 LEU A C 1
ATOM 525 O O . LEU A 1 72 ? 21.925 -2.431 -33.992 1.00 67.31 72 LEU A O 1
ATOM 529 N N . GLU A 1 73 ? 21.602 -3.765 -35.748 1.00 66.00 73 GLU A N 1
ATOM 530 C CA . GLU A 1 73 ? 22.083 -4.978 -35.077 1.00 66.00 73 GLU A CA 1
ATOM 531 C C . GLU A 1 73 ? 23.619 -5.105 -35.169 1.00 66.00 73 GLU A C 1
ATOM 533 O O . GLU A 1 73 ? 24.262 -5.691 -34.309 1.00 66.00 73 GLU A O 1
ATOM 538 N N . GLY A 1 74 ? 24.293 -4.551 -36.170 1.00 68.31 74 GLY A N 1
ATOM 539 C CA . GLY A 1 74 ? 25.765 -4.480 -36.141 1.00 68.31 74 GLY A CA 1
ATOM 540 C C . GLY A 1 74 ? 26.287 -3.386 -35.204 1.00 68.31 74 GLY A C 1
ATOM 541 O O . GLY A 1 74 ? 27.407 -3.453 -34.699 1.00 68.31 74 GLY A O 1
ATOM 542 N N . TYR A 1 75 ? 25.471 -2.357 -34.991 1.00 76.94 75 TYR A N 1
ATOM 543 C CA . TYR A 1 75 ? 25.891 -1.104 -34.392 1.00 76.94 75 TYR A CA 1
ATOM 544 C C . TYR A 1 75 ? 26.037 -1.201 -32.866 1.00 76.94 75 TYR A C 1
ATOM 546 O O . TYR A 1 75 ? 25.060 -1.394 -32.142 1.00 76.94 75 TYR A O 1
ATOM 554 N N . LYS A 1 76 ? 27.273 -1.016 -32.382 1.00 81.19 76 LYS A N 1
ATOM 555 C CA . LYS A 1 76 ? 27.579 -0.602 -31.006 1.00 81.19 76 LYS A CA 1
ATOM 556 C C . LYS A 1 76 ? 28.093 0.833 -31.053 1.00 81.19 76 LYS A C 1
ATOM 558 O O . LYS A 1 76 ? 29.211 1.067 -31.506 1.00 81.19 76 LYS A O 1
ATOM 563 N N . GLY A 1 77 ? 27.298 1.799 -30.610 1.00 79.12 77 GLY A N 1
ATOM 564 C CA . GLY A 1 77 ? 27.672 3.209 -30.722 1.00 79.12 77 GLY A CA 1
ATOM 565 C C . GLY A 1 77 ? 26.652 4.163 -30.120 1.00 79.12 77 GLY A C 1
ATOM 566 O O . GLY A 1 77 ? 25.605 3.735 -29.647 1.00 79.12 77 GLY A O 1
ATOM 567 N N . TRP A 1 78 ? 26.983 5.455 -30.119 1.00 77.12 78 TRP A N 1
ATOM 568 C CA . TRP A 1 78 ? 26.177 6.507 -29.499 1.00 77.12 78 TRP A CA 1
ATOM 569 C C . TRP A 1 78 ? 25.367 7.291 -30.537 1.00 77.12 78 TRP A C 1
ATOM 571 O O . TRP A 1 78 ? 25.951 7.886 -31.441 1.00 77.12 78 TRP A O 1
ATOM 581 N N . ILE A 1 79 ? 24.050 7.385 -30.345 1.00 75.19 79 ILE A N 1
ATOM 582 C CA . ILE A 1 79 ? 23.148 8.269 -31.097 1.00 75.19 79 ILE A CA 1
ATOM 583 C C . ILE A 1 79 ? 22.415 9.163 -30.098 1.00 75.19 79 ILE A C 1
ATOM 585 O O . ILE A 1 79 ? 21.730 8.671 -29.207 1.00 75.19 79 ILE A O 1
ATOM 589 N N . GLY A 1 80 ? 22.586 10.483 -30.209 1.00 66.25 80 GLY A N 1
ATOM 590 C CA . GLY A 1 80 ? 21.819 11.445 -29.405 1.00 66.25 80 GLY A CA 1
ATOM 591 C C . GLY A 1 80 ? 21.947 11.291 -27.881 1.00 66.25 80 GLY A C 1
ATOM 592 O O . GLY A 1 80 ? 21.042 11.689 -27.163 1.00 66.25 80 GLY A O 1
ATOM 593 N N . GLY A 1 81 ? 23.043 10.704 -27.378 1.00 67.12 81 GLY A N 1
ATOM 594 C CA . GLY A 1 81 ? 23.250 10.458 -25.941 1.00 67.12 81 GLY A CA 1
ATOM 595 C C . GLY A 1 81 ? 22.873 9.054 -25.457 1.00 67.12 81 GLY A C 1
ATOM 596 O O . GLY A 1 81 ? 23.149 8.735 -24.299 1.00 67.12 81 GLY A O 1
ATOM 597 N N . PHE A 1 82 ? 22.346 8.207 -26.346 1.00 71.19 82 PHE A N 1
ATOM 598 C CA . PHE A 1 82 ? 22.043 6.806 -26.072 1.00 71.19 82 PHE A CA 1
ATOM 599 C C . PHE A 1 82 ? 23.028 5.872 -26.768 1.00 71.19 82 PHE A C 1
ATOM 601 O O . PHE A 1 82 ? 23.356 6.081 -27.935 1.00 71.19 82 PHE A O 1
ATOM 608 N N . GLN A 1 83 ? 23.487 4.836 -26.080 1.00 74.12 83 GLN A N 1
ATOM 609 C CA . GLN A 1 83 ? 24.207 3.733 -26.688 1.00 74.12 83 GLN A CA 1
ATOM 610 C C . GLN A 1 83 ? 23.202 2.702 -27.180 1.00 74.12 83 GLN A C 1
ATOM 612 O O . GLN A 1 83 ? 22.336 2.253 -26.433 1.00 74.12 83 GLN A O 1
ATOM 617 N N . LEU A 1 84 ? 23.354 2.320 -28.439 1.00 78.25 84 LEU A N 1
ATOM 618 C CA . LEU A 1 84 ? 22.704 1.169 -29.047 1.00 78.25 84 LEU A CA 1
ATOM 619 C C . LEU A 1 84 ? 23.720 0.033 -29.125 1.00 78.25 84 LEU A C 1
ATOM 621 O O . LEU A 1 84 ? 24.883 0.289 -29.438 1.00 78.25 84 LEU A O 1
ATOM 625 N N . GLY A 1 85 ? 23.288 -1.202 -28.872 1.00 70.19 85 GLY A N 1
ATOM 626 C CA . GLY A 1 85 ? 24.100 -2.403 -29.089 1.00 70.19 85 GLY A CA 1
ATOM 627 C C . GLY A 1 85 ? 24.404 -3.180 -27.811 1.00 70.19 85 GLY A C 1
ATOM 628 O O . GLY A 1 85 ? 23.620 -3.172 -26.866 1.00 70.19 85 GLY A O 1
ATOM 629 N N . THR A 1 86 ? 25.508 -3.925 -27.795 1.00 66.75 86 THR A N 1
ATOM 630 C CA . THR A 1 86 ? 25.910 -4.734 -26.632 1.00 66.75 86 THR A CA 1
ATOM 631 C C . THR A 1 86 ? 26.521 -3.867 -25.527 1.00 66.75 86 THR A C 1
ATOM 633 O O . THR A 1 86 ? 27.200 -2.879 -25.815 1.00 66.75 86 THR A O 1
ATOM 636 N N . HIS A 1 87 ? 26.308 -4.250 -24.265 1.00 64.44 87 HIS A N 1
ATOM 637 C CA . HIS A 1 87 ? 26.893 -3.591 -23.093 1.00 64.44 87 HIS A CA 1
ATOM 638 C C . HIS A 1 87 ? 27.876 -4.538 -22.392 1.00 64.44 87 HIS A C 1
ATOM 640 O O . HIS A 1 87 ? 27.653 -5.743 -22.363 1.00 64.44 87 HIS A O 1
ATOM 646 N N . ASP A 1 88 ? 28.956 -4.019 -21.812 1.00 65.19 88 ASP A N 1
ATOM 647 C CA . ASP A 1 88 ? 30.020 -4.868 -21.250 1.00 65.19 88 ASP A CA 1
ATOM 648 C C . ASP A 1 88 ? 29.576 -5.584 -19.955 1.00 65.19 88 ASP A C 1
ATOM 650 O O . ASP A 1 88 ? 30.112 -6.629 -19.597 1.00 65.19 88 ASP A O 1
ATOM 654 N N . SER A 1 89 ? 28.546 -5.061 -19.281 1.00 53.94 89 SER A N 1
ATOM 655 C CA . SER A 1 89 ? 27.970 -5.628 -18.049 1.00 53.94 89 SER A CA 1
ATOM 656 C C . SER A 1 89 ? 26.917 -6.722 -18.267 1.00 53.94 89 SER A C 1
ATOM 658 O O . SER A 1 89 ? 26.343 -7.201 -17.292 1.00 53.94 89 SER A O 1
ATOM 660 N N . GLY A 1 90 ? 26.612 -7.120 -19.508 1.00 53.38 90 GLY A N 1
ATOM 661 C CA . GLY A 1 90 ? 25.612 -8.163 -19.736 1.00 53.38 90 GLY A CA 1
ATOM 662 C C . GLY A 1 90 ? 25.445 -8.597 -21.188 1.00 53.38 90 GLY A C 1
ATOM 663 O O . GLY A 1 90 ? 25.766 -7.884 -22.132 1.00 53.38 90 GLY A O 1
ATOM 664 N N . SER A 1 91 ? 24.891 -9.790 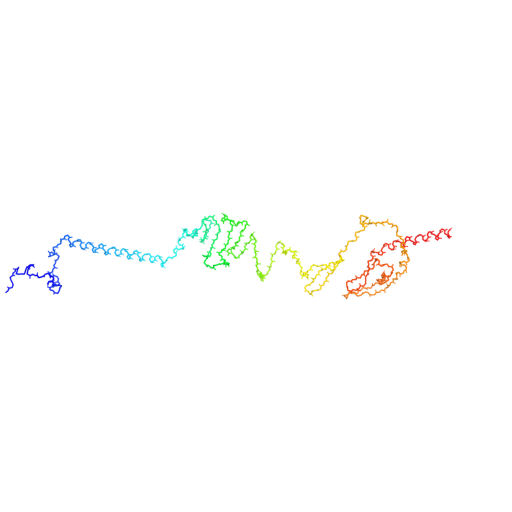-21.380 1.00 50.59 91 SER A N 1
ATOM 665 C CA . SER A 1 91 ? 24.531 -10.291 -22.708 1.00 50.59 91 SER A CA 1
ATOM 666 C C . SER A 1 91 ? 23.301 -9.570 -23.271 1.00 50.59 91 SER A C 1
ATOM 668 O O . SER A 1 91 ? 22.413 -9.176 -22.518 1.00 50.59 91 SER A O 1
ATOM 670 N N . GLY A 1 92 ? 23.199 -9.473 -24.597 1.00 57.00 92 GLY A N 1
ATOM 671 C CA . GLY A 1 92 ? 22.039 -8.899 -25.284 1.00 57.00 92 GLY A CA 1
ATOM 672 C C . GLY A 1 92 ? 22.298 -7.508 -25.855 1.00 57.00 92 GLY A C 1
ATOM 673 O O . GLY A 1 92 ? 23.430 -7.025 -25.880 1.00 57.00 92 GLY A O 1
ATOM 674 N N . ARG A 1 93 ? 21.237 -6.888 -26.371 1.00 60.25 93 ARG A N 1
ATOM 675 C CA . ARG A 1 93 ? 21.270 -5.561 -26.991 1.00 60.25 93 ARG A CA 1
ATOM 676 C C . ARG A 1 93 ? 20.453 -4.600 -26.151 1.00 60.25 93 ARG A C 1
ATOM 678 O O . ARG A 1 93 ? 19.362 -4.951 -25.712 1.00 60.25 93 ARG A O 1
ATOM 685 N N . TRP A 1 94 ? 20.973 -3.401 -25.970 1.00 63.00 94 TRP A N 1
ATOM 686 C CA . TRP A 1 94 ? 20.433 -2.419 -25.053 1.00 63.00 94 TRP A CA 1
ATOM 687 C C . TRP A 1 94 ? 20.340 -1.054 -25.732 1.00 63.00 94 TRP A C 1
ATOM 689 O O . TRP A 1 94 ? 21.112 -0.747 -26.643 1.00 63.00 94 TRP A O 1
ATOM 699 N N . LEU A 1 95 ? 19.389 -0.250 -25.261 1.00 71.31 95 LEU A N 1
ATOM 700 C CA . LEU A 1 95 ? 19.359 1.196 -25.442 1.00 71.31 95 LEU A CA 1
ATOM 701 C C . LEU A 1 95 ? 19.670 1.809 -24.072 1.00 71.31 95 LEU A C 1
ATOM 703 O O . LEU A 1 95 ? 18.867 1.663 -23.150 1.00 71.31 95 LEU A O 1
ATOM 707 N N . THR A 1 96 ? 20.842 2.420 -23.906 1.00 66.00 96 THR A N 1
ATOM 708 C CA . THR A 1 96 ? 21.351 2.847 -22.585 1.00 66.00 96 THR A CA 1
ATOM 709 C C . THR A 1 96 ? 21.815 4.299 -22.611 1.00 66.00 96 THR A C 1
ATOM 711 O O . THR A 1 96 ? 22.226 4.797 -23.652 1.00 66.00 96 THR A O 1
ATOM 714 N N . GLY A 1 97 ? 21.742 5.013 -21.486 1.00 63.69 97 GLY A N 1
ATOM 715 C CA . GLY A 1 97 ? 22.255 6.384 -21.377 1.00 63.69 97 GLY A CA 1
ATOM 716 C C . GLY A 1 97 ? 23.770 6.447 -21.139 1.00 63.69 97 GLY A C 1
ATOM 717 O O . GLY A 1 97 ? 24.374 5.486 -20.668 1.00 63.69 97 GLY A O 1
ATOM 718 N N . ARG A 1 98 ? 24.395 7.602 -21.428 1.00 56.78 98 ARG A N 1
ATOM 719 C CA . ARG A 1 98 ? 25.855 7.809 -21.279 1.00 56.78 98 ARG A CA 1
ATOM 720 C C . ARG A 1 98 ? 26.370 7.817 -19.847 1.00 56.78 98 ARG A C 1
ATOM 722 O O . ARG A 1 98 ? 27.446 7.287 -19.601 1.00 56.78 98 ARG A O 1
ATOM 729 N N . ASN A 1 99 ? 25.620 8.419 -18.930 1.00 47.97 99 ASN A N 1
ATOM 730 C CA . ASN A 1 99 ? 26.107 8.702 -17.577 1.00 47.97 99 ASN A CA 1
ATOM 731 C C . ASN A 1 99 ? 25.187 8.182 -16.463 1.00 47.97 99 ASN A C 1
ATOM 733 O O . ASN A 1 99 ? 25.565 8.269 -15.305 1.00 47.97 99 ASN A O 1
ATOM 737 N N . HIS A 1 100 ? 23.995 7.670 -16.777 1.00 44.75 100 HIS A N 1
ATOM 738 C CA . HIS A 1 100 ? 23.030 7.161 -15.799 1.00 44.75 100 HIS A CA 1
ATOM 739 C C . HIS A 1 100 ? 22.137 6.102 -16.452 1.00 44.75 100 HIS A C 1
ATOM 741 O O . HIS A 1 100 ? 21.824 6.200 -17.640 1.00 44.75 100 HIS A O 1
ATOM 747 N N . PHE A 1 101 ? 21.638 5.160 -15.651 1.00 49.28 101 PHE A N 1
ATOM 748 C CA . PHE A 1 101 ? 20.585 4.205 -16.022 1.00 49.28 101 PHE A CA 1
ATOM 749 C C . PHE A 1 101 ? 19.207 4.827 -16.263 1.00 49.28 101 PHE A C 1
ATOM 751 O O . PHE A 1 101 ? 18.196 4.129 -16.281 1.00 49.28 101 PHE A O 1
ATOM 758 N N . SER A 1 102 ? 19.156 6.131 -16.514 1.00 44.72 102 SER A N 1
ATOM 759 C CA . SER A 1 102 ? 17.940 6.853 -16.843 1.00 44.72 102 SER A CA 1
ATOM 760 C C . SER A 1 102 ? 17.509 6.581 -18.300 1.00 44.72 102 SER A C 1
ATOM 762 O O . SER A 1 102 ? 17.428 7.491 -19.112 1.00 44.72 102 SER A O 1
ATOM 764 N N . VAL A 1 103 ? 17.124 5.322 -18.545 1.00 51.75 103 VAL A N 1
ATOM 765 C CA . VAL A 1 103 ? 15.971 4.870 -19.341 1.00 51.75 103 VAL A CA 1
ATOM 766 C C . VAL A 1 103 ? 16.030 4.806 -20.877 1.00 51.75 103 VAL A C 1
ATOM 768 O O . VAL A 1 103 ? 16.626 5.648 -21.533 1.00 51.75 103 VAL A O 1
ATOM 771 N N . GLY A 1 104 ? 15.311 3.827 -21.454 1.00 42.75 104 GLY A N 1
ATOM 772 C CA . GLY A 1 104 ? 14.807 3.853 -22.834 1.00 42.75 104 GLY A CA 1
ATOM 773 C C . GLY A 1 104 ? 13.462 4.587 -22.933 1.00 42.75 104 GLY A C 1
ATOM 774 O O . GLY A 1 104 ? 12.536 4.297 -22.172 1.00 42.75 104 GLY A O 1
ATOM 775 N N . MET A 1 105 ? 13.394 5.551 -23.854 1.00 48.25 105 MET A N 1
ATOM 776 C CA . MET A 1 105 ? 12.487 6.699 -23.837 1.00 48.25 105 MET A CA 1
ATOM 777 C C . MET A 1 105 ? 11.637 6.795 -25.116 1.00 48.25 105 MET A C 1
ATOM 779 O O . MET A 1 105 ? 12.172 6.601 -26.204 1.00 48.25 105 MET A O 1
ATOM 783 N N . GLY A 1 106 ? 10.345 7.119 -24.998 1.00 35.97 106 GLY A N 1
ATOM 784 C CA . GLY A 1 106 ? 9.540 7.658 -26.101 1.00 35.97 106 GLY A CA 1
ATOM 785 C C . GLY A 1 106 ? 10.074 9.032 -26.526 1.00 35.97 106 GLY A C 1
ATOM 786 O O . GLY A 1 106 ? 10.617 9.766 -25.704 1.00 35.97 106 GLY A O 1
ATOM 787 N N . ASP A 1 107 ? 9.936 9.384 -27.799 1.00 38.19 107 ASP A N 1
ATOM 788 C CA . ASP A 1 107 ? 10.607 10.513 -28.466 1.00 38.19 107 ASP A CA 1
ATOM 789 C C . ASP A 1 107 ? 10.048 11.916 -28.143 1.00 38.19 107 ASP A C 1
ATOM 791 O O . ASP A 1 107 ? 10.554 12.915 -28.648 1.00 38.19 107 ASP A O 1
ATOM 795 N N . GLY A 1 108 ? 9.061 12.019 -27.247 1.00 37.47 108 GLY A N 1
ATOM 796 C CA . GLY A 1 108 ? 8.639 13.285 -26.633 1.00 37.47 108 GLY A CA 1
ATOM 797 C C . GLY A 1 108 ? 7.734 14.183 -27.486 1.00 37.47 108 GLY A C 1
ATOM 798 O O . GLY A 1 108 ? 7.330 15.248 -27.014 1.00 37.47 108 GLY A O 1
ATOM 799 N N . GLU A 1 109 ? 7.340 13.770 -28.688 1.00 36.00 109 GLU A N 1
ATOM 800 C CA . GLU A 1 109 ? 6.325 14.471 -29.480 1.00 36.00 109 GLU A CA 1
ATOM 801 C C . GLU A 1 109 ? 4.916 14.086 -28.974 1.00 36.00 109 GLU A C 1
ATOM 803 O O . GLU A 1 109 ? 4.438 12.980 -29.214 1.00 36.00 109 GLU A O 1
ATOM 808 N N . GLY A 1 110 ? 4.220 14.955 -28.219 1.00 33.56 110 GLY A N 1
ATOM 809 C CA . GLY A 1 110 ? 2.863 14.595 -27.751 1.00 33.56 110 GLY A CA 1
ATOM 810 C C . GLY A 1 110 ? 2.155 15.481 -26.722 1.00 33.56 110 GLY A C 1
ATOM 811 O O . GLY A 1 110 ? 1.008 15.190 -26.367 1.00 33.56 110 GLY A O 1
ATOM 812 N N . GLY A 1 111 ? 2.789 16.557 -26.247 1.00 34.72 111 GLY A N 1
ATOM 813 C CA . GLY A 1 111 ? 2.180 17.493 -25.296 1.00 34.72 111 GLY A CA 1
ATOM 814 C C . GLY A 1 111 ? 2.083 16.971 -23.852 1.00 34.72 111 GLY A C 1
ATOM 815 O O . GLY A 1 111 ? 2.582 15.900 -23.511 1.00 34.72 111 GLY A O 1
ATOM 816 N N . SER A 1 112 ? 1.467 17.776 -22.980 1.00 26.72 112 SER A N 1
ATOM 817 C CA . SER A 1 112 ? 1.417 17.546 -21.526 1.00 26.72 112 SER A CA 1
ATOM 818 C C . SER A 1 112 ? 0.739 16.216 -21.153 1.00 26.72 112 SER A C 1
ATOM 820 O O . SER A 1 112 ? -0.353 15.914 -21.634 1.00 26.72 112 SER A O 1
ATOM 822 N N . GLY A 1 113 ? 1.371 15.439 -20.263 1.00 33.25 113 GLY A N 1
ATOM 823 C CA . GLY A 1 113 ? 0.781 14.234 -19.662 1.00 33.25 113 GLY A CA 1
ATOM 824 C C . GLY A 1 113 ? 0.980 12.916 -20.425 1.00 33.25 113 GLY A C 1
ATOM 825 O O . GLY A 1 113 ? 0.162 12.008 -20.272 1.00 33.25 113 GLY A O 1
ATOM 826 N N . ARG A 1 114 ? 2.028 12.773 -21.248 1.00 34.72 114 ARG A N 1
ATOM 827 C CA . ARG A 1 114 ? 2.358 11.505 -21.934 1.00 34.72 114 ARG A CA 1
ATOM 828 C C . ARG A 1 114 ? 3.515 10.762 -21.255 1.00 34.72 114 ARG A C 1
ATOM 830 O O . ARG A 1 114 ? 4.509 11.368 -20.869 1.00 34.72 114 ARG A O 1
ATOM 837 N N . THR A 1 115 ? 3.374 9.442 -21.104 1.00 34.44 115 THR A N 1
ATOM 838 C CA . THR A 1 115 ? 4.394 8.548 -20.532 1.00 34.44 115 THR A CA 1
ATOM 839 C C . THR A 1 115 ? 5.557 8.373 -21.503 1.00 34.44 115 THR A C 1
ATOM 841 O O . THR A 1 115 ? 5.349 7.947 -22.635 1.00 34.44 115 THR A O 1
ATOM 844 N N . ALA A 1 116 ? 6.775 8.660 -21.039 1.00 36.38 116 ALA A N 1
ATOM 845 C CA . ALA A 1 116 ? 7.975 8.650 -21.866 1.00 36.38 116 ALA A CA 1
ATOM 846 C C . ALA A 1 116 ? 9.026 7.589 -21.479 1.00 36.38 116 ALA A C 1
ATOM 848 O O . ALA A 1 116 ? 9.930 7.425 -22.271 1.00 36.38 116 ALA A O 1
ATOM 849 N N . LEU A 1 117 ? 8.968 6.860 -20.345 1.00 48.03 117 LEU A N 1
ATOM 850 C CA . LEU A 1 117 ? 10.102 6.040 -19.841 1.00 48.03 117 LEU A CA 1
ATOM 851 C C . LEU A 1 117 ? 9.742 4.784 -19.007 1.00 48.03 117 LEU A C 1
ATOM 853 O O . LEU A 1 117 ? 8.797 4.827 -18.224 1.00 48.03 117 LEU A O 1
ATOM 857 N N . TRP A 1 118 ? 10.614 3.754 -19.036 1.00 45.81 118 TRP A N 1
ATOM 858 C CA . TRP A 1 118 ? 10.740 2.627 -18.071 1.00 45.81 118 TRP A CA 1
ATOM 859 C C . TRP A 1 118 ? 12.034 2.660 -17.191 1.00 45.81 118 TRP A C 1
ATOM 861 O O . TRP A 1 118 ? 13.113 2.283 -17.641 1.00 45.81 118 TRP A O 1
ATOM 871 N N . VAL A 1 119 ? 11.969 3.149 -15.943 1.00 55.03 119 VAL A N 1
ATOM 872 C CA . VAL A 1 119 ? 13.114 3.781 -15.237 1.00 55.03 119 VAL A CA 1
ATOM 873 C C . VAL A 1 119 ? 13.833 2.907 -14.185 1.00 55.03 119 VAL A C 1
ATOM 875 O O . VAL A 1 119 ? 13.466 2.919 -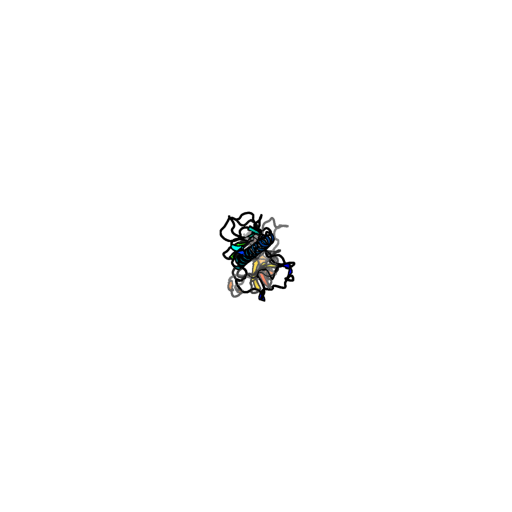13.011 1.00 55.03 119 VAL A O 1
ATOM 878 N N . ASN A 1 120 ? 14.960 2.264 -14.517 1.00 50.00 120 ASN A N 1
ATOM 879 C CA . ASN A 1 120 ? 15.887 1.849 -13.450 1.00 50.00 120 ASN A CA 1
ATOM 880 C C . ASN A 1 120 ? 16.617 3.093 -12.894 1.00 50.00 120 ASN A C 1
ATOM 882 O O . ASN A 1 120 ? 17.302 3.785 -13.638 1.00 50.00 120 ASN A O 1
ATOM 886 N N . TRP A 1 121 ? 16.476 3.408 -11.603 1.00 48.41 121 TRP A N 1
ATOM 887 C CA . TRP A 1 121 ? 17.252 4.480 -10.959 1.00 48.41 121 TRP A CA 1
ATOM 888 C C . TRP A 1 121 ? 18.489 3.880 -10.297 1.00 48.41 121 TRP A C 1
ATOM 890 O O . TRP A 1 121 ? 18.355 3.042 -9.414 1.00 48.41 121 TRP A O 1
ATOM 900 N N . GLY A 1 122 ? 19.683 4.327 -10.686 1.00 46.38 122 GLY A N 1
ATOM 901 C CA . GLY A 1 122 ? 20.951 3.880 -10.101 1.00 46.38 122 GLY A CA 1
ATOM 902 C C . GLY A 1 122 ? 22.159 4.210 -10.982 1.00 46.38 122 GLY A C 1
ATOM 903 O O . GLY A 1 122 ? 22.007 4.674 -12.114 1.00 46.38 122 GLY A O 1
ATOM 904 N N . SER A 1 123 ? 23.361 3.984 -10.451 1.00 51.03 123 SER A N 1
ATOM 905 C CA . SER A 1 123 ? 24.641 4.102 -11.172 1.00 51.03 123 SER A CA 1
ATOM 906 C C . SER A 1 123 ? 25.327 2.750 -11.400 1.00 51.03 123 SER A C 1
ATOM 908 O O . SER A 1 123 ? 26.413 2.716 -11.972 1.00 51.03 123 SER A O 1
ATOM 910 N N . ASP A 1 124 ? 24.715 1.651 -10.950 1.00 54.44 124 ASP A N 1
ATOM 911 C CA . ASP A 1 124 ? 25.293 0.307 -10.971 1.00 54.44 124 ASP A CA 1
ATOM 912 C C . ASP A 1 124 ? 24.492 -0.628 -11.891 1.00 54.44 124 ASP A C 1
ATOM 914 O O . ASP A 1 124 ? 23.261 -0.632 -11.886 1.00 54.44 124 ASP A O 1
ATOM 918 N N . TRP A 1 125 ? 25.205 -1.407 -12.709 1.00 53.81 125 TRP A N 1
ATOM 919 C CA . TRP A 1 125 ? 24.628 -2.409 -13.610 1.00 53.81 125 TRP A CA 1
ATOM 920 C C . TRP A 1 125 ? 24.238 -3.706 -12.911 1.00 53.81 125 TRP A C 1
ATOM 922 O O . TRP A 1 125 ? 23.421 -4.467 -13.431 1.00 53.81 125 TRP A O 1
ATOM 932 N N . SER A 1 126 ? 24.832 -3.965 -11.755 1.00 59.03 126 SER A N 1
ATOM 933 C CA . SER A 1 126 ? 24.651 -5.186 -10.988 1.00 59.03 126 SER A CA 1
ATOM 934 C C . SER A 1 126 ? 23.492 -5.100 -9.991 1.00 59.03 126 SER A C 1
ATOM 936 O O . SER A 1 126 ? 22.929 -6.140 -9.642 1.00 59.03 126 SER A O 1
ATOM 938 N N . GLU A 1 127 ? 23.066 -3.892 -9.599 1.00 62.12 127 GLU A N 1
ATOM 939 C CA . GLU A 1 127 ? 22.000 -3.696 -8.614 1.00 62.12 127 GLU A CA 1
ATOM 940 C C . GLU A 1 127 ? 21.050 -2.520 -8.929 1.00 62.12 127 GLU A C 1
ATOM 942 O O . GLU A 1 127 ? 21.486 -1.452 -9.361 1.00 62.12 127 GLU A O 1
ATOM 947 N N . PRO A 1 128 ? 19.728 -2.673 -8.702 1.00 65.44 128 PRO A N 1
ATOM 948 C CA . PRO A 1 128 ? 18.795 -1.550 -8.740 1.00 65.44 128 PRO A CA 1
ATOM 949 C C . PRO A 1 128 ? 19.050 -0.592 -7.570 1.00 65.44 128 PRO A C 1
ATOM 951 O O . PRO A 1 128 ? 19.186 -1.031 -6.429 1.00 65.44 128 PRO A O 1
ATOM 954 N N . GLY A 1 129 ? 19.047 0.715 -7.829 1.00 67.25 129 GLY A N 1
ATOM 955 C CA . GLY A 1 129 ? 19.240 1.721 -6.786 1.00 67.25 129 GLY A CA 1
ATOM 956 C C . GLY A 1 129 ? 18.041 1.868 -5.844 1.00 67.25 129 GLY A C 1
ATOM 957 O O . GLY A 1 129 ? 16.938 1.390 -6.105 1.00 67.25 129 GLY A O 1
ATOM 958 N N . TYR A 1 130 ? 18.253 2.587 -4.740 1.00 73.44 130 TYR A N 1
ATOM 959 C CA . TYR A 1 130 ? 17.319 2.670 -3.606 1.00 73.44 130 TYR A CA 1
ATOM 960 C C . TYR A 1 130 ? 15.904 3.174 -3.958 1.00 73.44 130 TYR A C 1
ATOM 962 O O . TYR A 1 130 ? 14.939 2.779 -3.318 1.00 73.44 130 TYR A O 1
ATOM 970 N N . TYR A 1 131 ? 15.761 4.000 -4.999 1.00 73.88 131 TYR A N 1
ATOM 971 C CA . TYR A 1 131 ? 14.470 4.542 -5.452 1.00 73.88 131 TYR A CA 1
ATOM 972 C C . TYR A 1 131 ? 14.020 3.978 -6.812 1.00 73.88 131 TYR A C 1
ATOM 974 O O . TYR A 1 131 ? 13.239 4.612 -7.522 1.00 73.88 131 TYR A O 1
ATOM 982 N N . ALA A 1 132 ? 14.534 2.811 -7.210 1.00 72.06 132 ALA A N 1
ATOM 983 C CA . ALA A 1 132 ? 14.291 2.236 -8.529 1.00 72.06 132 ALA A CA 1
ATOM 984 C C . ALA A 1 132 ? 12.852 1.754 -8.760 1.00 72.06 132 ALA A C 1
ATOM 986 O O . ALA A 1 132 ? 12.155 1.283 -7.854 1.00 72.06 132 ALA A O 1
ATOM 987 N N . TRP A 1 133 ? 12.446 1.813 -10.033 1.00 75.56 133 TRP A N 1
ATOM 988 C CA . TRP A 1 133 ? 11.188 1.269 -10.528 1.00 75.56 133 TRP A CA 1
ATOM 989 C C . TRP A 1 133 ? 11.413 0.440 -11.792 1.00 75.56 133 TRP A C 1
ATOM 991 O O . TRP A 1 133 ? 11.610 0.974 -12.878 1.00 75.56 133 TRP A O 1
ATOM 1001 N N . PHE A 1 134 ? 11.405 -0.885 -11.682 1.00 68.69 134 PHE A N 1
ATOM 1002 C CA . PHE A 1 134 ? 11.836 -1.745 -12.786 1.00 68.69 134 PHE A CA 1
ATOM 1003 C C . PHE A 1 134 ? 10.978 -3.001 -12.926 1.00 68.69 134 PHE A C 1
ATOM 1005 O O . PHE A 1 134 ? 10.327 -3.454 -11.989 1.00 68.69 134 PHE A O 1
ATOM 1012 N N . VAL A 1 135 ? 10.987 -3.581 -14.124 1.00 67.12 135 VAL A N 1
ATOM 1013 C CA . VAL A 1 135 ? 10.291 -4.829 -14.456 1.00 67.12 135 VAL A CA 1
ATOM 1014 C C . VAL A 1 135 ? 11.332 -5.850 -14.904 1.00 67.12 135 VAL A C 1
ATOM 1016 O O . VAL A 1 135 ? 12.116 -5.597 -15.811 1.00 67.12 135 VAL A O 1
ATOM 1019 N N . LYS A 1 136 ? 11.391 -7.011 -14.258 1.00 60.28 136 LYS A N 1
ATOM 1020 C CA . LYS A 1 136 ? 12.311 -8.080 -14.669 1.00 60.28 136 LYS A CA 1
ATOM 1021 C C . LYS A 1 136 ? 11.806 -8.758 -15.946 1.00 60.28 136 LYS A C 1
ATOM 1023 O O . LYS A 1 136 ? 10.625 -8.700 -16.271 1.00 60.28 136 LYS A O 1
ATOM 1028 N N . ASN A 1 137 ? 12.683 -9.487 -16.634 1.00 50.41 137 ASN A N 1
ATOM 1029 C CA . ASN A 1 137 ? 12.340 -10.252 -17.842 1.00 50.41 137 ASN A CA 1
ATOM 1030 C C . ASN A 1 137 ? 11.231 -11.308 -17.638 1.00 50.41 137 ASN A C 1
ATOM 1032 O O . ASN A 1 137 ? 10.628 -11.755 -18.605 1.00 50.41 137 ASN A O 1
ATOM 1036 N N . ASN A 1 138 ? 10.944 -11.696 -16.393 1.00 53.38 138 ASN A N 1
ATOM 1037 C CA . ASN A 1 138 ? 9.823 -12.567 -16.033 1.00 53.38 138 ASN A CA 1
ATOM 1038 C C . ASN A 1 138 ? 8.502 -11.809 -15.786 1.00 53.38 138 ASN A C 1
ATOM 1040 O O . ASN A 1 138 ? 7.565 -12.387 -15.241 1.00 53.38 138 ASN A O 1
ATOM 1044 N N . GLY A 1 139 ? 8.442 -10.514 -16.104 1.00 50.44 139 GLY A N 1
ATOM 1045 C CA . GLY A 1 139 ? 7.262 -9.668 -15.929 1.00 50.44 139 GLY A CA 1
ATOM 1046 C C . GLY A 1 139 ? 7.032 -9.169 -14.501 1.00 50.44 139 GLY A C 1
ATOM 1047 O O . GLY A 1 139 ? 6.097 -8.404 -14.277 1.00 50.44 139 GLY A O 1
ATOM 1048 N N . LYS A 1 140 ? 7.866 -9.550 -13.518 1.00 65.94 140 LYS A N 1
ATOM 1049 C CA . LYS A 1 140 ? 7.729 -9.041 -12.146 1.00 65.94 140 LYS A CA 1
ATOM 1050 C C . LYS A 1 140 ? 8.169 -7.592 -12.062 1.00 65.94 140 LYS A C 1
ATOM 1052 O O . LYS A 1 140 ? 9.327 -7.266 -12.324 1.00 65.94 140 LYS A O 1
ATOM 1057 N N . MET A 1 141 ? 7.249 -6.759 -11.617 1.00 80.81 141 MET A N 1
ATOM 1058 C CA . MET A 1 141 ? 7.470 -5.353 -11.344 1.00 80.81 141 MET A CA 1
ATOM 1059 C C . MET A 1 141 ? 7.951 -5.144 -9.903 1.00 80.81 141 MET A C 1
ATOM 1061 O O . MET A 1 141 ? 7.428 -5.752 -8.970 1.00 80.81 141 MET A O 1
ATOM 1065 N N . TYR A 1 142 ? 8.940 -4.274 -9.733 1.00 81.00 142 TYR A N 1
ATOM 1066 C CA . TYR A 1 142 ? 9.509 -3.863 -8.456 1.00 81.00 142 TYR A CA 1
ATOM 1067 C C . TYR A 1 142 ? 9.437 -2.345 -8.342 1.00 81.00 142 TYR A C 1
ATOM 1069 O O . TYR A 1 142 ? 9.852 -1.622 -9.247 1.00 81.00 142 TYR A O 1
ATOM 1077 N N . CYS A 1 143 ? 8.918 -1.878 -7.211 1.00 87.31 143 CYS A N 1
ATOM 1078 C CA . CYS A 1 143 ? 8.803 -0.469 -6.886 1.00 87.31 143 CYS A CA 1
ATOM 1079 C C . CYS A 1 143 ? 9.428 -0.228 -5.520 1.00 87.31 143 CYS A C 1
ATOM 1081 O O . CYS A 1 143 ? 8.855 -0.618 -4.508 1.00 87.31 143 CYS A O 1
ATOM 1083 N N . TYR A 1 144 ? 10.641 0.327 -5.508 1.00 85.31 144 TYR A N 1
ATOM 1084 C CA . TYR A 1 144 ? 11.350 0.651 -4.266 1.00 85.31 144 TYR A CA 1
ATOM 1085 C C . TYR A 1 144 ? 10.990 2.049 -3.739 1.00 85.31 144 TYR A C 1
ATOM 1087 O O . TYR A 1 144 ? 11.330 2.383 -2.610 1.00 85.31 144 TYR A O 1
ATOM 1095 N N . ASN A 1 145 ? 10.277 2.850 -4.538 1.00 85.19 145 ASN A N 1
ATOM 1096 C CA . ASN A 1 145 ? 9.792 4.181 -4.175 1.00 85.19 145 ASN A CA 1
ATOM 1097 C C . ASN A 1 145 ? 8.248 4.230 -4.132 1.00 85.19 145 ASN A C 1
ATOM 1099 O O . ASN A 1 145 ? 7.586 3.201 -4.244 1.00 85.19 145 ASN A O 1
ATOM 1103 N N . THR A 1 146 ? 7.660 5.414 -3.971 1.00 88.44 146 THR A N 1
ATOM 1104 C CA . THR A 1 146 ? 6.203 5.612 -3.937 1.00 88.44 146 THR A CA 1
ATOM 1105 C C . THR A 1 146 ? 5.559 5.450 -5.321 1.00 88.44 146 THR A C 1
ATOM 1107 O O . THR A 1 146 ? 6.042 6.007 -6.307 1.00 88.44 146 THR A O 1
ATOM 1110 N N . ALA A 1 147 ? 4.430 4.733 -5.381 1.00 88.75 147 ALA A N 1
ATOM 1111 C CA . ALA A 1 147 ? 3.532 4.690 -6.536 1.00 88.75 147 ALA A CA 1
ATOM 1112 C C . ALA A 1 147 ? 2.200 5.381 -6.198 1.00 88.75 147 ALA A C 1
ATOM 1114 O O . ALA A 1 147 ? 1.521 4.979 -5.252 1.00 88.75 147 ALA A O 1
ATOM 1115 N N . GLU A 1 148 ? 1.821 6.398 -6.977 1.00 89.75 148 GLU A N 1
ATOM 1116 C CA . GLU A 1 148 ? 0.597 7.187 -6.778 1.00 89.75 148 GLU A CA 1
ATOM 1117 C C . GLU A 1 148 ? -0.444 6.895 -7.869 1.00 89.75 148 GLU A C 1
ATOM 1119 O O . GLU A 1 148 ? -0.126 6.856 -9.060 1.00 89.75 148 GLU A O 1
ATOM 1124 N N . PHE A 1 149 ? -1.705 6.707 -7.468 1.00 90.50 149 PHE A N 1
ATOM 1125 C CA . PHE A 1 149 ? -2.814 6.368 -8.364 1.00 90.50 149 PHE A CA 1
ATOM 1126 C C . PHE A 1 149 ? -3.964 7.380 -8.201 1.00 90.50 149 PHE A C 1
ATOM 1128 O O . PHE A 1 149 ? -4.587 7.446 -7.148 1.00 90.50 149 PHE A O 1
ATOM 1135 N N . TRP A 1 150 ? -4.272 8.158 -9.251 1.00 89.62 150 TRP A N 1
ATOM 1136 C CA . TRP A 1 150 ? -5.349 9.177 -9.239 1.00 89.62 150 TRP A CA 1
ATOM 1137 C C . TRP A 1 150 ? -6.751 8.629 -9.525 1.00 89.62 150 TRP A C 1
ATOM 1139 O O . TRP A 1 150 ? -7.758 9.279 -9.245 1.00 89.62 150 TRP A O 1
ATOM 1149 N N . LYS A 1 151 ? -6.830 7.467 -10.170 1.00 93.12 151 LYS A N 1
ATOM 1150 C CA . LYS A 1 151 ? -8.082 6.743 -10.420 1.00 93.12 151 LYS A CA 1
ATOM 1151 C C . LYS A 1 151 ? -8.106 5.497 -9.539 1.00 93.12 151 LYS A C 1
ATOM 1153 O O . LYS A 1 151 ? -7.227 5.305 -8.710 1.00 93.12 151 LYS A O 1
ATOM 1158 N N . THR A 1 152 ? -9.108 4.648 -9.710 1.00 91.44 152 THR A N 1
ATOM 1159 C CA . THR A 1 152 ? -9.248 3.432 -8.909 1.00 91.44 152 THR A CA 1
ATOM 1160 C C . THR A 1 152 ? -8.312 2.331 -9.426 1.00 91.44 152 THR A C 1
ATOM 1162 O O . THR A 1 152 ? -8.516 1.870 -10.551 1.00 91.44 152 THR A O 1
ATOM 1165 N N . PRO A 1 153 ? -7.300 1.885 -8.654 1.00 92.69 153 PRO A N 1
ATOM 1166 C CA . PRO A 1 153 ? -6.538 0.692 -9.008 1.00 92.69 153 PRO A CA 1
ATOM 1167 C C . PRO A 1 153 ? -7.435 -0.553 -8.890 1.00 92.69 153 PRO A C 1
ATOM 1169 O O . PRO A 1 153 ? -8.156 -0.706 -7.906 1.00 92.69 153 PRO A O 1
ATOM 1172 N N . ILE A 1 154 ? -7.390 -1.445 -9.884 1.00 93.06 154 ILE A N 1
ATOM 1173 C CA . ILE A 1 154 ? -8.125 -2.721 -9.885 1.00 93.06 154 ILE A CA 1
ATOM 1174 C C . ILE A 1 154 ? -7.117 -3.865 -9.742 1.00 93.06 154 ILE A C 1
ATOM 1176 O O . ILE A 1 154 ? -6.202 -3.986 -10.557 1.00 93.06 154 ILE A O 1
ATOM 1180 N N . ILE A 1 155 ? -7.296 -4.714 -8.725 1.00 93.56 155 ILE A N 1
ATOM 1181 C CA . ILE A 1 155 ? -6.524 -5.947 -8.523 1.00 93.56 155 ILE A CA 1
ATOM 1182 C C . ILE A 1 155 ? -7.449 -7.135 -8.810 1.00 93.56 155 ILE A C 1
ATOM 1184 O O . ILE A 1 155 ? -8.463 -7.302 -8.143 1.00 93.56 155 ILE A O 1
ATOM 1188 N N . HIS A 1 156 ? -7.117 -7.947 -9.817 1.00 92.88 156 HIS A N 1
ATOM 1189 C CA . HIS A 1 156 ? -7.937 -9.100 -10.226 1.00 92.88 156 HIS A CA 1
ATOM 1190 C C . HIS A 1 156 ? -7.671 -10.384 -9.420 1.00 92.88 156 HIS A C 1
ATOM 1192 O O . HIS A 1 156 ? -8.422 -11.345 -9.548 1.00 92.88 156 HIS A O 1
ATOM 1198 N N . GLY A 1 157 ? -6.599 -10.414 -8.627 1.00 92.56 157 GLY A N 1
ATOM 1199 C CA . GLY A 1 157 ? -6.244 -11.528 -7.747 1.00 92.56 157 GLY A CA 1
ATOM 1200 C C . GLY A 1 157 ? -6.000 -11.053 -6.318 1.00 92.56 157 GLY A C 1
ATOM 1201 O O . GLY A 1 157 ? -6.522 -10.022 -5.899 1.00 92.56 157 GLY A O 1
ATOM 1202 N N . ASP A 1 158 ? -5.164 -11.777 -5.582 1.00 87.88 158 ASP A N 1
ATOM 1203 C CA . ASP A 1 158 ? -4.882 -11.443 -4.188 1.00 87.88 158 ASP A CA 1
ATOM 1204 C C . ASP A 1 158 ? -3.881 -10.288 -4.054 1.00 87.88 158 ASP A C 1
ATOM 1206 O O . ASP A 1 158 ? -2.835 -10.248 -4.712 1.00 87.88 158 ASP A O 1
ATOM 1210 N N . LEU A 1 159 ? -4.168 -9.367 -3.131 1.00 90.44 159 LEU A N 1
ATOM 1211 C CA . LEU A 1 159 ? -3.251 -8.307 -2.722 1.00 90.44 159 LEU A CA 1
ATOM 1212 C C . LEU A 1 159 ? -2.470 -8.747 -1.476 1.00 90.44 159 LEU A C 1
ATOM 1214 O O . LEU A 1 159 ? -2.998 -8.763 -0.366 1.00 90.44 159 LEU A O 1
ATOM 1218 N N . LYS A 1 160 ? -1.179 -9.053 -1.638 1.00 85.44 160 LYS A N 1
ATOM 1219 C CA . LYS A 1 160 ? -0.278 -9.287 -0.500 1.00 85.44 160 LYS A CA 1
ATOM 1220 C C . LYS A 1 160 ? 0.287 -7.963 0.014 1.00 85.44 160 LYS A C 1
ATOM 1222 O O . LYS A 1 160 ? 1.117 -7.350 -0.653 1.00 85.44 160 LYS A O 1
ATOM 1227 N N . VAL A 1 161 ? -0.083 -7.579 1.235 1.00 84.38 161 VAL A N 1
ATOM 1228 C CA . VAL A 1 161 ? 0.462 -6.403 1.933 1.00 84.38 161 VAL A CA 1
ATOM 1229 C C . VAL A 1 161 ? 1.311 -6.862 3.114 1.00 84.38 161 VAL A C 1
ATOM 1231 O O . VAL A 1 161 ? 0.827 -7.562 3.996 1.00 84.38 161 VAL A O 1
ATOM 1234 N N . THR A 1 162 ? 2.593 -6.497 3.129 1.00 78.62 162 THR A N 1
ATOM 1235 C CA . THR A 1 162 ? 3.508 -6.787 4.252 1.00 78.62 162 THR A CA 1
ATOM 1236 C C . THR A 1 162 ? 3.523 -5.679 5.306 1.00 78.62 162 THR A C 1
ATOM 1238 O O . THR A 1 162 ? 3.957 -5.912 6.431 1.00 78.62 162 THR A O 1
ATOM 1241 N N . GLY A 1 163 ? 3.073 -4.478 4.934 1.00 75.75 163 GLY A N 1
ATOM 1242 C CA . GLY A 1 163 ? 2.860 -3.340 5.824 1.00 75.75 163 GLY A CA 1
ATOM 1243 C C . GLY A 1 163 ? 1.385 -3.152 6.186 1.00 75.75 163 GLY A C 1
ATOM 1244 O O . GLY A 1 163 ? 0.621 -4.108 6.288 1.00 75.75 163 GLY A O 1
ATOM 1245 N N . LYS A 1 164 ? 0.976 -1.896 6.364 1.00 73.44 164 LYS A N 1
ATOM 1246 C CA . LYS A 1 164 ? -0.411 -1.503 6.642 1.00 73.44 164 LYS A CA 1
ATOM 1247 C C . LYS A 1 164 ? -1.007 -0.802 5.423 1.00 73.44 164 LYS A C 1
ATOM 1249 O O . LYS A 1 164 ? -0.307 -0.029 4.776 1.00 73.44 164 LYS A O 1
ATOM 1254 N N . ILE A 1 165 ? -2.293 -1.017 5.156 1.00 86.50 165 ILE A N 1
ATOM 1255 C CA . ILE A 1 165 ? -3.070 -0.134 4.275 1.00 86.50 165 ILE A CA 1
ATOM 1256 C C . ILE A 1 165 ? -3.611 0.995 5.153 1.00 86.50 165 ILE A C 1
ATOM 1258 O O . ILE A 1 165 ? -4.244 0.719 6.170 1.00 86.50 165 ILE A O 1
ATOM 1262 N N . PHE A 1 166 ? -3.342 2.251 4.809 1.00 81.62 166 PHE A N 1
ATOM 1263 C CA . PHE A 1 166 ? -3.772 3.407 5.593 1.00 81.62 166 PHE A CA 1
ATOM 1264 C C . PHE A 1 166 ? -4.444 4.461 4.716 1.00 81.62 166 PHE A C 1
ATOM 1266 O O . PHE A 1 166 ? -4.215 4.538 3.512 1.00 81.62 166 PHE A O 1
ATOM 1273 N N . TYR A 1 167 ? -5.291 5.249 5.360 1.00 83.94 167 TYR A N 1
ATOM 1274 C CA . TYR A 1 167 ? -5.946 6.441 4.843 1.00 83.94 167 TYR A CA 1
ATOM 1275 C C . TYR A 1 167 ? -5.442 7.629 5.674 1.00 83.94 167 TYR A C 1
ATOM 1277 O O . TYR A 1 167 ? -4.949 7.422 6.784 1.00 83.94 167 TYR A O 1
ATOM 1285 N N . ASP A 1 168 ? -5.623 8.867 5.211 1.00 81.44 168 ASP A N 1
ATOM 1286 C CA . ASP A 1 168 ? -5.129 10.062 5.926 1.00 81.44 168 ASP A CA 1
ATOM 1287 C C . ASP A 1 168 ? -5.562 10.118 7.403 1.00 81.44 168 ASP A C 1
ATOM 1289 O O . ASP A 1 168 ? -4.822 10.588 8.262 1.00 81.44 168 ASP A O 1
ATOM 1293 N N . ASN A 1 169 ? -6.741 9.569 7.710 1.00 80.88 169 ASN A N 1
ATOM 1294 C CA . ASN A 1 169 ? -7.335 9.588 9.046 1.00 80.88 169 ASN A CA 1
ATOM 1295 C C . ASN A 1 169 ? -7.409 8.205 9.719 1.00 80.88 169 ASN A C 1
ATOM 1297 O O . ASN A 1 169 ? -8.164 8.038 10.678 1.00 80.88 169 ASN A O 1
ATOM 1301 N N . GLY A 1 170 ? -6.690 7.185 9.234 1.00 73.62 170 GLY A N 1
ATOM 1302 C CA . GLY A 1 170 ? -6.766 5.862 9.861 1.00 73.62 170 GLY A CA 1
ATOM 1303 C C . GLY A 1 170 ? -6.012 4.739 9.160 1.00 73.62 170 GLY A C 1
ATOM 1304 O O . GLY A 1 170 ? -5.351 4.918 8.149 1.00 73.62 170 GLY A O 1
ATOM 1305 N N . THR A 1 171 ? -6.109 3.534 9.712 1.00 77.75 171 THR A N 1
ATOM 1306 C CA . THR A 1 171 ? -5.560 2.312 9.110 1.00 77.75 171 THR A CA 1
ATOM 1307 C C . THR A 1 171 ? -6.708 1.377 8.766 1.00 77.75 171 THR A C 1
ATOM 1309 O O . THR A 1 171 ? -7.659 1.259 9.535 1.00 77.75 171 THR A O 1
ATOM 1312 N N . TRP A 1 172 ? -6.626 0.711 7.622 1.00 79.81 172 TRP A N 1
ATOM 1313 C CA . TRP A 1 172 ? -7.539 -0.366 7.279 1.00 79.81 172 TRP A CA 1
ATOM 1314 C C . TRP A 1 172 ? -7.334 -1.543 8.235 1.00 79.81 172 TRP A C 1
ATOM 1316 O O . TRP A 1 172 ? -6.215 -2.033 8.408 1.00 79.81 172 TRP A O 1
ATOM 1326 N N . ILE A 1 173 ? -8.418 -1.992 8.861 1.00 72.00 173 ILE A N 1
ATOM 1327 C CA . ILE A 1 173 ? -8.435 -3.185 9.703 1.00 72.00 173 ILE A CA 1
ATOM 1328 C C . ILE A 1 173 ? -9.158 -4.259 8.905 1.00 72.00 173 ILE A C 1
ATOM 1330 O O . ILE A 1 173 ? -10.344 -4.124 8.621 1.00 72.00 173 ILE A O 1
ATOM 1334 N N . TYR A 1 174 ? -8.433 -5.308 8.527 1.00 68.25 174 TYR A N 1
ATOM 1335 C CA . TYR A 1 174 ? -9.036 -6.462 7.878 1.00 68.25 174 TYR A CA 1
ATOM 1336 C C . TYR A 1 174 ? -9.678 -7.368 8.927 1.00 68.25 174 TYR A C 1
ATOM 1338 O O . TYR A 1 174 ? -9.002 -7.863 9.831 1.00 68.25 174 TYR A O 1
ATOM 1346 N N . SER A 1 175 ? -10.968 -7.629 8.769 1.00 69.31 175 SER A N 1
ATOM 1347 C CA . SER A 1 175 ? -11.628 -8.788 9.347 1.00 69.31 175 SER A CA 1
ATOM 1348 C C . SER A 1 175 ? -12.431 -9.473 8.249 1.00 69.31 175 SER A C 1
ATOM 1350 O O . SER A 1 175 ? -13.009 -8.818 7.387 1.00 69.31 175 SER A O 1
ATOM 1352 N N . SER A 1 176 ? -12.461 -10.804 8.274 1.00 69.38 176 SER A N 1
ATOM 1353 C CA . SER A 1 176 ? -13.303 -11.594 7.373 1.00 69.38 176 SER A CA 1
ATOM 1354 C C . SER A 1 176 ? -14.800 -11.410 7.639 1.00 69.38 176 SER A C 1
ATOM 1356 O O . SER A 1 176 ? -15.612 -11.806 6.812 1.00 69.38 176 SER A O 1
ATOM 1358 N N . GLU A 1 177 ? -15.163 -10.857 8.797 1.00 76.31 177 GLU A N 1
ATOM 1359 C CA . GLU A 1 177 ? -16.550 -10.700 9.239 1.00 76.31 177 GLU A CA 1
ATOM 1360 C C . GLU A 1 177 ? -16.934 -9.231 9.467 1.00 76.31 177 GLU A C 1
ATOM 1362 O O . GLU A 1 177 ? -18.078 -8.860 9.206 1.00 76.31 177 GLU A O 1
ATOM 1367 N N . TYR A 1 178 ? -15.991 -8.389 9.909 1.00 80.12 178 TYR A N 1
ATOM 1368 C CA . TYR A 1 178 ? -16.244 -6.998 10.292 1.00 80.12 178 TYR A CA 1
ATOM 1369 C C . TYR A 1 178 ? -15.588 -5.992 9.335 1.00 80.12 178 TYR A C 1
ATOM 1371 O O . TYR A 1 178 ? -14.408 -6.090 9.012 1.00 80.12 178 TYR A O 1
ATOM 1379 N N . GLU A 1 179 ? -16.337 -4.971 8.934 1.00 77.44 179 GLU A N 1
ATOM 1380 C CA . GLU A 1 179 ? -15.892 -3.931 7.997 1.00 77.44 179 GLU A CA 1
ATOM 1381 C C . GLU A 1 179 ? -15.529 -2.615 8.697 1.00 77.44 179 GLU A C 1
ATOM 1383 O O . GLU A 1 179 ? -14.823 -1.775 8.135 1.00 77.44 179 GLU A O 1
ATOM 1388 N N . LYS A 1 180 ? -16.001 -2.414 9.934 1.00 78.25 180 LYS A N 1
ATOM 1389 C CA . LYS A 1 180 ? -15.816 -1.159 10.666 1.00 78.25 180 LYS A CA 1
ATOM 1390 C C . LYS A 1 180 ? -15.741 -1.384 12.168 1.00 78.25 180 LYS A C 1
ATOM 1392 O O . LYS A 1 180 ? -16.556 -2.098 12.744 1.00 78.25 180 LYS A O 1
ATOM 1397 N N . ILE A 1 181 ? -14.806 -0.683 12.806 1.00 86.56 181 ILE A N 1
ATOM 1398 C CA . ILE A 1 181 ? -14.808 -0.471 14.255 1.00 86.56 181 ILE A CA 1
ATOM 1399 C C . ILE A 1 181 ? -15.381 0.914 14.516 1.00 86.56 181 ILE A C 1
ATOM 1401 O O . ILE A 1 181 ? -14.934 1.904 13.932 1.00 86.56 181 ILE A O 1
ATOM 1405 N N . GLY A 1 182 ? -16.374 0.993 15.389 1.00 82.81 182 GLY A N 1
ATOM 1406 C CA . GLY A 1 182 ? -16.984 2.254 15.773 1.00 82.81 182 GLY A CA 1
ATOM 1407 C C . GLY A 1 182 ? -17.284 2.319 17.259 1.00 82.81 182 GLY A C 1
ATOM 1408 O O . GLY A 1 182 ? -17.110 1.361 18.006 1.00 82.81 182 GLY A O 1
ATOM 1409 N N . ARG A 1 183 ? -17.743 3.486 17.694 1.00 84.12 183 ARG A N 1
ATOM 1410 C CA . ARG A 1 183 ? -18.190 3.739 19.062 1.00 84.12 183 ARG A CA 1
ATOM 1411 C C . ARG A 1 183 ? -19.621 4.260 19.005 1.00 84.12 183 ARG A C 1
ATOM 1413 O O . ARG A 1 183 ? -19.871 5.187 18.239 1.00 84.12 183 ARG A O 1
ATOM 1420 N N . SER A 1 184 ? -20.560 3.660 19.740 1.00 79.44 184 SER A N 1
ATOM 1421 C CA . SER A 1 184 ? -21.943 4.184 19.802 1.00 79.44 184 SER A CA 1
ATOM 1422 C C . SER A 1 184 ? -22.158 5.154 20.939 1.00 79.44 184 SER A C 1
ATOM 1424 O O . SER A 1 184 ? -22.990 6.047 20.832 1.00 79.44 184 SER A O 1
ATOM 1426 N N . SER A 1 185 ? -21.427 4.974 22.034 1.00 74.81 185 SER A N 1
ATOM 1427 C CA . SER A 1 185 ? -21.581 5.781 23.233 1.00 74.81 185 SER A CA 1
ATOM 1428 C C . SER A 1 185 ? -20.276 5.826 24.021 1.00 74.81 185 SER A C 1
ATOM 1430 O O . SER A 1 185 ? -19.270 5.203 23.666 1.00 74.81 185 SER A O 1
ATOM 1432 N N . LYS A 1 186 ? -20.277 6.548 25.144 1.00 72.19 186 LYS A N 1
ATOM 1433 C CA . LYS A 1 186 ? -19.177 6.479 26.115 1.00 72.19 186 LYS A CA 1
ATOM 1434 C C . LYS A 1 186 ? -18.911 5.037 26.576 1.00 72.19 186 LYS A C 1
ATOM 1436 O O . LYS A 1 186 ? -17.774 4.717 26.906 1.00 72.19 186 LYS A O 1
ATOM 1441 N N . ASP A 1 187 ? -19.926 4.189 26.501 1.00 75.12 187 ASP A N 1
ATOM 1442 C CA . ASP A 1 187 ? -20.027 2.924 27.206 1.00 75.12 187 ASP A CA 1
ATOM 1443 C C . ASP A 1 187 ? -19.768 1.693 26.335 1.00 75.12 187 ASP A C 1
ATOM 1445 O O . ASP A 1 187 ? -19.431 0.641 26.871 1.00 75.12 187 ASP A O 1
ATOM 1449 N N . TYR A 1 188 ? -19.866 1.816 25.007 1.00 78.56 188 TYR A N 1
ATOM 1450 C CA . TYR A 1 188 ? -19.721 0.678 24.100 1.00 78.56 188 TYR A CA 1
ATOM 1451 C C . TYR A 1 188 ? -18.989 1.033 22.802 1.00 78.56 188 TYR A C 1
ATOM 1453 O O . TYR A 1 188 ? -19.293 2.025 22.126 1.00 78.56 188 TYR A O 1
ATOM 1461 N N . PHE A 1 189 ? -18.058 0.160 22.426 1.00 88.31 189 PHE A N 1
ATOM 1462 C CA . PHE A 1 189 ? -17.564 0.036 21.058 1.00 88.31 189 PHE A CA 1
ATOM 1463 C C . PHE A 1 189 ? -18.368 -1.030 20.307 1.00 88.31 189 PHE A C 1
ATOM 1465 O O . PHE A 1 189 ? -19.008 -1.883 20.923 1.00 88.31 189 PHE A O 1
ATOM 1472 N N . TYR A 1 190 ? -18.334 -0.979 18.978 1.00 87.81 190 TYR A N 1
ATOM 1473 C CA . TYR A 1 190 ? -18.882 -2.018 18.113 1.00 87.81 190 TYR A CA 1
ATOM 1474 C C . TYR A 1 190 ? -17.938 -2.407 16.991 1.00 87.81 190 TYR A C 1
ATOM 1476 O O . TYR A 1 190 ? -17.143 -1.593 16.512 1.00 87.81 190 TYR A O 1
ATOM 1484 N N . LEU A 1 191 ? -18.114 -3.643 16.537 1.00 88.69 191 LEU A N 1
ATOM 1485 C CA . LEU A 1 191 ? -17.661 -4.140 15.249 1.00 88.69 191 LEU A CA 1
ATOM 1486 C C . LEU A 1 191 ? -18.893 -4.295 14.344 1.00 88.69 191 LEU A C 1
ATOM 1488 O O . LEU A 1 191 ? -19.844 -4.983 14.707 1.00 88.69 191 LEU A O 1
ATOM 1492 N N . GLU A 1 192 ? -18.912 -3.626 13.193 1.00 82.31 192 GLU A N 1
ATOM 1493 C CA . GLU A 1 192 ? -19.999 -3.711 12.205 1.00 82.31 192 GLU A CA 1
ATOM 1494 C C . GLU A 1 192 ? -19.638 -4.729 11.124 1.00 82.31 192 GLU A C 1
ATOM 1496 O O . GLU A 1 192 ? -18.536 -4.676 10.578 1.00 82.31 192 GLU A O 1
ATOM 1501 N N . LYS A 1 193 ? -20.552 -5.656 10.835 1.00 82.81 193 LYS A N 1
ATOM 1502 C CA . LYS A 1 193 ? -20.429 -6.685 9.796 1.00 82.81 193 LYS A CA 1
ATOM 1503 C C . LYS A 1 193 ? -20.845 -6.139 8.433 1.00 82.81 193 LYS A C 1
ATOM 1505 O O . LYS A 1 193 ? -21.602 -5.175 8.368 1.00 82.81 193 LYS A O 1
ATOM 1510 N N . ALA A 1 194 ? -20.464 -6.829 7.358 1.00 73.12 194 ALA A N 1
ATOM 1511 C CA . ALA A 1 194 ? -20.892 -6.497 5.990 1.00 73.12 194 ALA A CA 1
ATOM 1512 C C . ALA A 1 194 ? -22.424 -6.458 5.805 1.00 73.12 194 ALA A C 1
ATOM 1514 O O . ALA A 1 194 ? -22.952 -5.737 4.963 1.00 73.12 194 ALA A O 1
ATOM 1515 N N . SER A 1 195 ? -23.165 -7.216 6.621 1.00 75.44 195 SER A N 1
ATOM 1516 C CA . SER A 1 195 ? -24.633 -7.190 6.657 1.00 75.44 195 SER A CA 1
ATOM 1517 C C . SER A 1 195 ? -25.221 -5.923 7.296 1.00 75.44 195 SER A C 1
ATOM 1519 O O . SER A 1 195 ? -26.438 -5.750 7.281 1.00 75.44 195 SER A O 1
ATOM 1521 N N . GLY A 1 196 ? -24.396 -5.076 7.920 1.00 74.31 196 GLY A N 1
ATOM 1522 C CA . GLY A 1 196 ? -24.810 -3.958 8.773 1.00 74.31 196 GLY A CA 1
ATOM 1523 C C . GLY A 1 196 ? -25.108 -4.342 10.231 1.00 74.31 196 GLY A C 1
ATOM 1524 O O . GLY A 1 196 ? -25.381 -3.462 11.049 1.00 74.31 196 GLY A O 1
ATOM 1525 N N . SER A 1 197 ? -25.050 -5.632 10.586 1.00 80.06 197 SER A N 1
ATOM 1526 C CA . SER A 1 197 ? -25.206 -6.111 11.971 1.00 80.06 197 SER A CA 1
ATOM 1527 C C . SER A 1 197 ? -24.023 -5.674 12.843 1.00 80.06 197 SER A C 1
ATOM 1529 O O . SER A 1 197 ? -22.910 -5.533 12.340 1.00 80.06 197 SER A O 1
ATOM 1531 N N . ARG A 1 198 ? -24.233 -5.470 14.150 1.00 85.75 198 ARG A N 1
ATOM 1532 C CA . ARG A 1 198 ? -23.193 -4.971 15.065 1.00 85.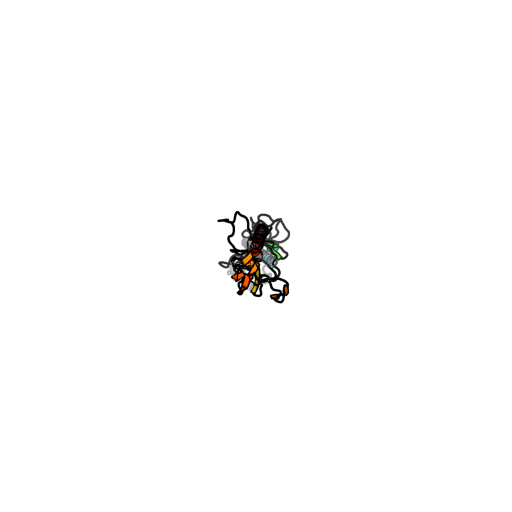75 198 ARG A CA 1
ATOM 1533 C C . ARG A 1 198 ? -23.017 -5.863 16.281 1.00 85.75 198 ARG A C 1
ATOM 1535 O O . ARG A 1 198 ? -23.994 -6.126 16.976 1.00 85.75 198 ARG A O 1
ATOM 1542 N N . ASP A 1 199 ? -21.764 -6.194 16.574 1.00 84.94 199 ASP A N 1
ATOM 1543 C CA . ASP A 1 199 ? -21.369 -6.855 17.816 1.00 84.94 199 ASP A CA 1
ATOM 1544 C C . ASP A 1 199 ? -20.722 -5.827 18.749 1.00 84.94 199 ASP A C 1
ATOM 1546 O O . ASP A 1 199 ? -19.785 -5.117 18.371 1.00 84.94 199 ASP A O 1
ATOM 1550 N N . TRP A 1 200 ? -21.257 -5.716 19.965 1.00 83.50 200 TRP A N 1
ATOM 1551 C CA . TRP A 1 200 ? -20.908 -4.674 20.930 1.00 83.50 200 TRP A CA 1
ATOM 1552 C C . TRP A 1 200 ? -19.947 -5.198 21.990 1.00 83.50 200 TRP A C 1
ATOM 1554 O O . TRP A 1 200 ? -20.150 -6.283 22.531 1.00 83.50 200 TRP A O 1
ATOM 1564 N N . PHE A 1 201 ? -18.942 -4.399 22.352 1.00 80.25 201 PHE A N 1
ATOM 1565 C CA . PHE A 1 201 ? -18.074 -4.688 23.491 1.00 80.25 201 PHE A CA 1
ATOM 1566 C C . PHE A 1 201 ? -17.969 -3.482 24.442 1.00 80.25 201 PHE A C 1
ATOM 1568 O O . PHE A 1 201 ? -17.872 -2.337 23.977 1.00 80.25 201 PHE A O 1
ATOM 1575 N N . PRO A 1 202 ? -18.024 -3.705 25.773 1.00 77.69 202 PRO A N 1
ATOM 1576 C CA . PRO A 1 202 ? -18.004 -2.622 26.752 1.00 77.69 202 PRO A CA 1
ATOM 1577 C C . PRO A 1 202 ? -16.721 -1.785 26.693 1.00 77.69 202 PRO A C 1
ATOM 1579 O O . PRO A 1 202 ? -15.622 -2.316 26.547 1.00 77.69 202 PRO A O 1
ATOM 1582 N N . ALA A 1 203 ? -16.865 -0.470 26.852 1.00 77.50 203 ALA A N 1
ATOM 1583 C CA . ALA A 1 203 ? -15.784 0.520 26.839 1.00 77.50 203 ALA A CA 1
ATOM 1584 C C . ALA A 1 203 ? -15.483 1.112 28.232 1.00 77.50 203 ALA A C 1
ATOM 1586 O O . ALA A 1 203 ? -14.803 2.137 28.337 1.00 77.50 203 ALA A O 1
ATOM 1587 N N . TRP A 1 204 ? -16.031 0.520 29.297 1.00 69.31 204 TRP A N 1
ATOM 1588 C CA . TRP A 1 204 ? -15.903 1.030 30.664 1.00 69.31 204 TRP A CA 1
ATOM 1589 C C . TRP A 1 204 ? -14.554 0.696 31.298 1.00 69.31 204 TRP A C 1
ATOM 1591 O O . TRP A 1 204 ? -13.919 -0.302 30.971 1.00 69.31 204 TRP A O 1
ATOM 1601 N N . ASN A 1 205 ? -14.156 1.530 32.258 1.00 68.06 205 ASN A N 1
ATOM 1602 C CA . ASN A 1 205 ? -13.013 1.309 33.132 1.00 68.06 205 ASN A CA 1
ATOM 1603 C C . ASN A 1 205 ? -13.524 1.238 34.577 1.00 68.06 205 ASN A C 1
ATOM 1605 O O . ASN A 1 205 ? -13.879 2.269 35.146 1.00 68.06 205 ASN A O 1
ATOM 1609 N N . ASP A 1 206 ? -13.542 0.040 35.162 1.00 69.75 206 ASP A N 1
ATOM 1610 C CA . ASP A 1 206 ? -14.032 -0.204 36.529 1.00 69.75 206 ASP A CA 1
ATOM 1611 C C . ASP A 1 206 ? -12.948 0.045 37.603 1.00 69.75 206 ASP A C 1
ATOM 1613 O O . ASP A 1 206 ? -12.997 -0.498 38.710 1.00 69.75 206 ASP A O 1
ATOM 1617 N N . ALA A 1 207 ? -11.932 0.862 37.295 1.00 73.19 207 ALA A N 1
ATOM 1618 C CA . ALA A 1 207 ? -10.880 1.217 38.242 1.00 73.19 207 ALA A CA 1
ATOM 1619 C C . ALA A 1 207 ? -11.461 1.892 39.499 1.00 73.19 207 ALA A C 1
ATOM 1621 O O . ALA A 1 207 ? -11.994 2.998 39.454 1.00 73.19 207 ALA A O 1
ATOM 1622 N N . SER A 1 208 ? -11.298 1.233 40.649 1.00 80.31 208 SER A N 1
ATOM 1623 C CA . SER A 1 208 ? -11.828 1.664 41.954 1.00 80.31 208 SER A CA 1
ATOM 1624 C C . SER A 1 208 ? -10.723 2.111 42.929 1.00 80.31 208 SER A C 1
ATOM 1626 O O . SER A 1 208 ? -10.892 2.076 44.148 1.00 80.31 208 SER A O 1
ATOM 1628 N N . ASP A 1 209 ? -9.569 2.529 42.404 1.00 87.62 209 ASP A N 1
ATOM 1629 C CA . ASP A 1 209 ? -8.432 3.010 43.197 1.00 87.62 209 ASP A CA 1
ATOM 1630 C C . ASP A 1 209 ? -8.751 4.362 43.866 1.00 87.62 209 ASP A C 1
ATOM 1632 O O . ASP A 1 209 ? -9.409 5.221 43.276 1.00 87.62 209 ASP A O 1
ATOM 1636 N N . ARG A 1 210 ? -8.274 4.571 45.104 1.00 86.75 210 ARG A N 1
ATOM 1637 C CA . ARG A 1 210 ? -8.500 5.807 45.877 1.00 86.75 210 ARG A CA 1
ATOM 1638 C C . ARG A 1 210 ? -8.023 7.061 45.137 1.00 86.75 210 ARG A C 1
ATOM 1640 O O . ARG A 1 210 ? -8.616 8.116 45.330 1.00 86.75 210 ARG A O 1
ATOM 1647 N N . ARG A 1 211 ? -7.002 6.955 44.278 1.00 88.62 211 ARG A N 1
ATOM 1648 C CA . ARG A 1 211 ? -6.475 8.067 43.462 1.00 88.62 211 ARG A CA 1
ATOM 1649 C C . ARG A 1 211 ? -7.502 8.670 42.502 1.00 88.62 211 ARG A C 1
ATOM 1651 O O . ARG A 1 211 ? -7.318 9.801 42.075 1.00 88.62 211 ARG A O 1
ATOM 1658 N N . TYR A 1 212 ? -8.559 7.930 42.173 1.00 86.38 212 TYR A N 1
ATOM 1659 C CA . TYR A 1 212 ? -9.635 8.381 41.288 1.00 86.38 212 TYR A CA 1
ATOM 1660 C C . TYR A 1 212 ? -10.904 8.797 42.050 1.00 86.38 212 TYR A C 1
ATOM 1662 O O . TYR A 1 212 ? -11.971 8.881 41.446 1.00 86.38 212 TYR A O 1
ATOM 1670 N N . LYS A 1 213 ? -10.830 9.012 43.374 1.00 88.50 213 LYS A N 1
ATOM 1671 C CA . LYS A 1 213 ? -11.995 9.297 44.226 1.00 88.50 213 LYS A CA 1
ATOM 1672 C C . LYS A 1 213 ? -11.789 10.565 45.048 1.00 88.50 213 LYS A C 1
ATOM 1674 O O . LYS A 1 213 ? -10.736 10.764 45.646 1.00 88.50 213 LYS A O 1
ATOM 1679 N N . GLU A 1 214 ? -12.839 11.369 45.145 1.00 91.94 214 GLU A N 1
ATOM 1680 C CA . GLU A 1 214 ? -12.886 12.600 45.938 1.00 91.94 214 GLU A CA 1
ATOM 1681 C C . GLU A 1 214 ? -14.064 12.544 46.924 1.00 91.94 214 GLU A C 1
ATOM 1683 O O . GLU A 1 214 ? -14.965 11.722 46.764 1.00 91.94 214 GLU A O 1
ATOM 1688 N N . ASN A 1 215 ? -14.058 13.401 47.954 1.00 92.06 215 ASN A N 1
ATOM 1689 C CA . ASN A 1 215 ? -15.138 13.509 48.952 1.00 92.06 215 ASN A CA 1
ATOM 1690 C C . ASN A 1 215 ? -15.504 12.179 49.648 1.00 92.06 215 ASN A C 1
ATOM 1692 O O . ASN A 1 215 ? -16.676 11.862 49.850 1.00 92.06 215 ASN A O 1
ATOM 1696 N N . ILE A 1 216 ? -14.490 11.387 50.013 1.00 93.19 216 ILE A N 1
ATOM 1697 C CA . ILE A 1 216 ? -14.666 10.060 50.620 1.00 93.19 216 ILE A CA 1
ATOM 1698 C C . ILE A 1 216 ? -15.161 10.207 52.066 1.00 93.19 216 ILE A C 1
ATOM 1700 O O . ILE A 1 216 ? -14.442 10.734 52.914 1.00 93.19 216 ILE A O 1
ATOM 1704 N N . LYS A 1 217 ? -16.364 9.697 52.338 1.00 93.31 217 LYS A N 1
ATOM 1705 C CA . LYS A 1 217 ? -16.982 9.598 53.667 1.00 93.31 217 LYS A CA 1
ATOM 1706 C C . LYS A 1 217 ? -17.725 8.270 53.815 1.00 93.31 217 LYS A C 1
ATOM 1708 O O . LYS A 1 217 ? -17.992 7.606 52.809 1.00 93.31 217 LYS A O 1
ATOM 1713 N N . ASP A 1 218 ? -18.072 7.908 55.046 1.00 92.69 218 ASP A N 1
ATOM 1714 C CA . ASP A 1 218 ? -18.900 6.731 55.304 1.00 92.69 218 ASP A CA 1
ATOM 1715 C C . ASP A 1 218 ? -20.264 6.877 54.623 1.00 92.69 218 ASP A C 1
ATOM 1717 O O . ASP A 1 218 ? -20.859 7.957 54.573 1.00 92.69 218 ASP A O 1
ATOM 1721 N N . SER A 1 219 ? -20.744 5.779 54.043 1.00 91.25 219 SER A N 1
ATOM 1722 C CA . SER A 1 219 ? -22.027 5.768 53.348 1.00 91.25 219 SER A CA 1
ATOM 1723 C C . SER A 1 219 ? -23.170 5.920 54.353 1.00 91.25 219 SER A C 1
ATOM 1725 O O . SER A 1 219 ? -23.205 5.211 55.353 1.00 91.25 219 SER A O 1
ATOM 1727 N N . GLU A 1 220 ? -24.158 6.756 54.041 1.00 93.44 220 GLU A N 1
ATOM 1728 C CA . GLU A 1 220 ? -25.399 6.922 54.821 1.00 93.44 220 GLU A CA 1
ATOM 1729 C C . GLU A 1 220 ? -26.557 6.054 54.276 1.00 93.44 220 GLU A C 1
ATOM 1731 O O . GLU A 1 220 ? -27.659 6.061 54.808 1.00 93.44 220 GLU A O 1
ATOM 1736 N N . VAL A 1 221 ? -26.314 5.281 53.211 1.00 93.69 221 VAL A N 1
ATOM 1737 C CA . VAL A 1 221 ? -27.326 4.444 52.539 1.00 93.69 221 VAL A CA 1
ATOM 1738 C C . VAL A 1 221 ? -27.817 3.313 53.446 1.00 93.69 221 VAL A C 1
ATOM 1740 O O . VAL A 1 221 ? -26.993 2.537 53.909 1.00 93.69 221 VAL A O 1
ATOM 1743 N N . SER A 1 222 ? -29.128 3.153 53.628 1.00 95.12 222 SER A N 1
ATOM 1744 C CA . SER A 1 222 ? -29.730 1.999 54.324 1.00 95.12 222 SER A CA 1
ATOM 1745 C C . SER A 1 222 ? -29.674 0.754 53.426 1.00 95.12 222 SER A C 1
ATOM 1747 O O . SER A 1 222 ? -30.609 0.449 52.680 1.00 95.12 222 SER A O 1
ATOM 1749 N N . ALA A 1 223 ? -28.529 0.069 53.400 1.00 96.25 223 ALA A N 1
ATOM 1750 C CA . ALA A 1 223 ? -28.279 -0.969 52.401 1.00 96.25 223 ALA A CA 1
ATOM 1751 C C . ALA A 1 223 ? -29.106 -2.233 52.659 1.00 96.25 223 ALA A C 1
ATOM 1753 O O . ALA A 1 223 ? -29.610 -2.837 51.713 1.00 96.25 223 ALA A O 1
ATOM 1754 N N . LEU A 1 224 ? -29.307 -2.605 53.924 1.00 96.12 224 LEU A N 1
ATOM 1755 C CA . LEU A 1 224 ? -30.156 -3.727 54.310 1.00 96.12 224 LEU A CA 1
ATOM 1756 C C . LEU A 1 224 ? -31.610 -3.510 53.877 1.00 96.12 224 LEU A C 1
ATOM 1758 O O . LEU A 1 224 ? -32.259 -4.441 53.408 1.00 96.12 224 LEU A O 1
ATOM 1762 N N . GLU A 1 225 ? -32.124 -2.286 53.996 1.00 96.25 225 GLU A N 1
ATOM 1763 C CA . GLU A 1 225 ? -33.468 -1.942 53.527 1.00 96.25 225 GLU A CA 1
ATOM 1764 C C . GLU A 1 225 ? -33.585 -2.061 52.006 1.00 96.25 225 GLU A C 1
ATOM 1766 O O . GLU A 1 225 ? -34.560 -2.623 51.504 1.00 96.25 225 GLU A O 1
ATOM 1771 N N . ILE A 1 226 ? -32.584 -1.581 51.267 1.00 96.06 226 ILE A N 1
ATOM 1772 C CA . ILE A 1 226 ? -32.545 -1.701 49.806 1.00 96.06 226 ILE A CA 1
ATOM 1773 C C . ILE A 1 226 ? -32.529 -3.173 49.394 1.00 96.06 226 ILE A C 1
ATOM 1775 O O . ILE A 1 226 ? -33.379 -3.586 48.607 1.00 96.06 226 ILE A O 1
ATOM 1779 N N . ILE A 1 227 ? -31.624 -3.980 49.960 1.00 95.38 227 ILE A N 1
ATOM 1780 C CA . ILE A 1 227 ? -31.523 -5.413 49.651 1.00 95.38 227 ILE A CA 1
ATOM 1781 C C . ILE A 1 227 ? -32.828 -6.147 49.986 1.00 95.38 227 ILE A C 1
ATOM 1783 O O . ILE A 1 227 ? -33.287 -6.948 49.179 1.00 95.38 227 ILE A O 1
ATOM 1787 N N . ASN A 1 228 ? -33.484 -5.825 51.105 1.00 95.44 228 ASN A N 1
ATOM 1788 C CA . ASN A 1 228 ? -34.774 -6.423 51.467 1.00 95.44 228 ASN A CA 1
ATOM 1789 C C . ASN A 1 228 ? -35.914 -6.065 50.496 1.00 95.44 228 ASN A C 1
ATOM 1791 O O . ASN A 1 228 ? -36.883 -6.816 50.384 1.00 95.44 228 ASN A O 1
ATOM 1795 N N . ASN A 1 229 ? -35.819 -4.932 49.793 1.00 96.25 229 ASN A N 1
ATOM 1796 C CA . ASN A 1 229 ? -36.785 -4.541 48.766 1.00 96.25 229 ASN A CA 1
ATOM 1797 C C . ASN A 1 229 ? -36.499 -5.172 47.390 1.00 96.25 229 ASN A C 1
ATOM 1799 O O . ASN A 1 229 ? -37.394 -5.203 46.541 1.00 96.25 229 ASN A O 1
ATOM 1803 N N . LEU A 1 230 ? -35.288 -5.693 47.159 1.00 95.88 230 LEU A N 1
ATOM 1804 C CA . LEU A 1 230 ? -34.943 -6.425 45.941 1.00 95.88 230 LEU A CA 1
ATOM 1805 C C . LEU A 1 230 ? -35.442 -7.869 46.044 1.00 95.88 230 LEU A C 1
ATOM 1807 O O . LEU A 1 230 ? -34.824 -8.732 46.665 1.00 95.88 230 LEU A O 1
ATOM 1811 N N . LYS A 1 231 ? -36.581 -8.141 45.409 1.00 94.69 231 LYS A N 1
ATOM 1812 C CA . LYS A 1 231 ? -37.167 -9.482 45.387 1.00 94.69 231 LYS A CA 1
ATOM 1813 C C . LYS A 1 231 ? -36.349 -10.424 44.510 1.00 94.69 231 LYS A C 1
ATOM 1815 O O . LYS A 1 231 ? -35.886 -10.044 43.434 1.00 94.69 231 LYS A O 1
ATOM 1820 N N . THR A 1 232 ? -36.234 -11.670 44.955 1.00 95.12 232 THR A N 1
ATOM 1821 C CA . THR A 1 232 ? -35.640 -12.753 44.175 1.00 95.12 232 THR A CA 1
ATOM 1822 C C . THR A 1 232 ? -36.715 -13.580 43.484 1.00 95.12 232 THR A C 1
ATOM 1824 O O . THR A 1 232 ? -37.826 -13.762 43.985 1.00 95.12 232 THR A O 1
ATOM 1827 N N . TYR A 1 233 ? -36.374 -14.074 42.302 1.00 94.88 233 TYR A N 1
ATOM 1828 C CA . TYR A 1 233 ? -37.267 -14.808 41.422 1.00 94.88 233 TYR A CA 1
ATOM 1829 C C . TYR A 1 233 ? -36.515 -15.980 40.795 1.00 94.88 233 TYR A C 1
ATOM 1831 O O . TYR A 1 233 ? -35.324 -15.876 40.496 1.00 94.88 233 TYR A O 1
ATOM 1839 N N . SER A 1 234 ? -37.232 -17.066 40.526 1.00 96.50 234 SER A N 1
ATOM 1840 C CA . SER A 1 234 ? -36.789 -18.099 39.590 1.00 96.50 234 SER A CA 1
ATOM 1841 C C . SER A 1 234 ? -37.489 -17.865 38.252 1.00 96.50 234 SER A C 1
ATOM 1843 O O . SER A 1 234 ? -38.707 -17.675 38.224 1.00 96.50 234 SER A O 1
ATOM 1845 N N . TYR A 1 235 ? -36.752 -17.842 37.146 1.00 95.00 235 TYR A N 1
ATOM 1846 C CA . TYR A 1 235 ? -37.315 -17.562 35.824 1.00 95.00 235 TYR A CA 1
ATOM 1847 C C . TYR A 1 235 ? -36.488 -18.177 34.700 1.00 95.00 235 TYR A C 1
ATOM 1849 O O . TYR A 1 235 ? -35.292 -18.417 34.837 1.00 95.00 235 TYR A O 1
ATOM 1857 N N . ARG A 1 236 ? -37.137 -18.378 33.552 1.00 95.06 236 ARG A N 1
ATOM 1858 C CA . ARG A 1 236 ? -36.484 -18.765 32.304 1.00 95.06 236 ARG A CA 1
ATOM 1859 C C . ARG A 1 236 ? -36.193 -17.522 31.475 1.00 95.06 236 ARG A C 1
ATOM 1861 O O . ARG A 1 236 ? -37.114 -16.797 31.101 1.00 95.06 236 ARG A O 1
ATOM 1868 N N . LYS A 1 237 ? -34.922 -17.281 31.187 1.00 92.50 237 LYS A N 1
ATOM 1869 C CA . LYS A 1 237 ? -34.444 -16.181 30.351 1.00 92.50 237 LYS A CA 1
ATOM 1870 C C . LYS A 1 237 ? -34.243 -16.688 28.923 1.00 92.50 237 LYS A C 1
ATOM 1872 O O . LYS A 1 237 ? -33.665 -17.751 28.733 1.00 92.50 237 LYS A O 1
ATOM 1877 N N . ASN A 1 238 ? -34.724 -15.939 27.932 1.00 91.69 238 ASN A N 1
ATOM 1878 C CA . ASN A 1 238 ? -34.474 -16.206 26.516 1.00 91.69 238 ASN A CA 1
ATOM 1879 C C . ASN A 1 238 ? -34.037 -14.907 25.833 1.00 91.69 238 ASN A C 1
ATOM 1881 O O . ASN A 1 238 ? -34.820 -13.959 25.783 1.00 91.69 238 ASN A O 1
ATOM 1885 N N . ILE A 1 239 ? -32.795 -14.855 25.355 1.00 83.44 239 ILE A N 1
ATOM 1886 C CA . ILE A 1 239 ? -32.251 -13.736 24.574 1.00 83.44 239 ILE A CA 1
ATOM 1887 C C . ILE A 1 239 ? -31.601 -14.326 23.327 1.00 83.44 239 ILE A C 1
ATOM 1889 O O . ILE A 1 239 ? -30.779 -15.231 23.439 1.00 83.44 239 ILE A O 1
ATOM 1893 N N . ASP A 1 240 ? -31.999 -13.843 22.149 1.00 83.50 240 ASP A N 1
ATOM 1894 C CA . ASP A 1 240 ? -31.452 -14.260 20.850 1.00 83.50 240 ASP A CA 1
ATOM 1895 C C . ASP A 1 240 ? -31.416 -15.789 20.640 1.00 83.50 240 ASP A C 1
ATOM 1897 O O . ASP A 1 240 ? -30.501 -16.343 20.033 1.00 83.50 240 ASP A O 1
ATOM 1901 N N . GLY A 1 241 ? -32.424 -16.496 21.165 1.00 85.56 241 GLY A N 1
ATOM 1902 C CA . GLY A 1 241 ? -32.549 -17.953 21.060 1.00 85.56 241 GLY A CA 1
ATOM 1903 C C . GLY A 1 241 ? -31.731 -18.745 22.085 1.00 85.56 241 GLY A C 1
ATOM 1904 O O . GLY A 1 241 ? -31.852 -19.970 22.131 1.00 85.56 241 GLY A O 1
ATOM 1905 N N . GLN A 1 242 ? -30.944 -18.082 22.936 1.00 87.00 242 GLN A N 1
ATOM 1906 C CA . GLN A 1 242 ? -30.275 -18.713 24.071 1.00 87.00 242 GLN A CA 1
ATOM 1907 C C . GLN A 1 242 ? -31.215 -18.761 25.275 1.00 87.00 242 GLN A C 1
ATOM 1909 O O . GLN A 1 242 ? -31.621 -17.722 25.799 1.00 87.00 242 GLN A O 1
ATOM 1914 N N . ILE A 1 243 ? -31.555 -19.978 25.707 1.00 92.81 243 ILE A N 1
ATOM 1915 C CA . ILE A 1 243 ? -32.451 -20.237 26.837 1.00 92.81 243 ILE A CA 1
ATOM 1916 C C . ILE A 1 243 ? -31.629 -20.631 28.066 1.00 92.81 243 ILE A C 1
ATOM 1918 O O . ILE A 1 243 ? -30.827 -21.560 28.005 1.00 92.81 243 ILE A O 1
ATOM 1922 N N . GLU A 1 244 ? -31.880 -19.963 29.189 1.00 94.44 244 GLU A N 1
ATOM 1923 C CA . GLU A 1 244 ? -31.229 -20.203 30.478 1.00 94.44 244 GLU A CA 1
ATOM 1924 C C . GLU A 1 244 ? -32.273 -20.243 31.604 1.00 94.44 244 GLU A C 1
ATOM 1926 O O . GLU A 1 244 ? -33.136 -19.366 31.694 1.00 94.44 244 GLU A O 1
ATOM 1931 N N . ASP A 1 245 ? -32.198 -21.251 32.476 1.00 94.94 245 ASP A N 1
ATOM 1932 C CA . ASP A 1 245 ? -33.052 -21.365 33.661 1.00 94.94 245 ASP A CA 1
ATOM 1933 C C . ASP A 1 245 ? -32.328 -20.786 34.887 1.00 94.94 245 ASP A C 1
ATOM 1935 O O . ASP A 1 245 ? -31.336 -21.332 35.369 1.00 94.94 245 ASP A O 1
ATOM 1939 N N . ILE A 1 246 ? -32.840 -19.668 35.403 1.00 94.56 246 ILE A N 1
ATOM 1940 C CA . ILE A 1 246 ? -32.296 -18.954 36.558 1.00 94.56 246 ILE A CA 1
ATOM 1941 C C . ILE A 1 246 ? -33.069 -19.361 37.809 1.00 94.56 246 ILE A C 1
ATOM 1943 O O . ILE A 1 246 ? -34.269 -19.112 37.923 1.00 94.56 246 ILE A O 1
ATOM 1947 N N . ALA A 1 247 ? -32.374 -19.954 38.779 1.00 95.00 247 ALA A N 1
ATOM 1948 C CA . ALA A 1 247 ? -32.978 -20.362 40.048 1.00 95.00 247 ALA A CA 1
ATOM 1949 C C . ALA A 1 247 ? -33.165 -19.193 41.030 1.00 95.00 247 ALA A C 1
ATOM 1951 O O . ALA A 1 247 ? -34.107 -19.200 41.819 1.00 95.00 247 ALA A O 1
ATOM 1952 N N . CYS A 1 248 ? -32.283 -18.194 40.989 1.00 93.12 248 CYS A N 1
ATOM 1953 C CA . CYS A 1 248 ? -32.324 -17.038 41.878 1.00 93.12 248 CYS A CA 1
ATOM 1954 C C . CYS A 1 248 ? -31.752 -15.812 41.159 1.00 93.12 248 CYS A C 1
ATOM 1956 O O . CYS A 1 248 ? -30.537 -15.664 41.033 1.00 93.12 248 CYS A O 1
ATOM 1958 N N . GLY A 1 249 ? -32.633 -14.956 40.654 1.00 93.00 249 GLY A N 1
ATOM 1959 C CA . GLY A 1 249 ? -32.286 -13.685 40.025 1.00 93.00 249 GLY A CA 1
ATOM 1960 C C . GLY A 1 249 ? -33.154 -12.547 40.549 1.00 93.00 249 GLY A C 1
ATOM 1961 O O . GLY A 1 249 ? -34.132 -12.779 41.255 1.00 93.00 249 GLY A O 1
ATOM 1962 N N . ILE A 1 250 ? -32.805 -11.316 40.192 1.00 95.75 250 ILE A N 1
ATOM 1963 C CA . ILE A 1 250 ? -33.564 -10.104 40.530 1.00 95.75 250 ILE A CA 1
ATOM 1964 C C . ILE A 1 250 ? -33.996 -9.397 39.243 1.00 95.75 250 ILE A C 1
ATOM 1966 O O . ILE A 1 250 ? -33.414 -9.609 38.179 1.00 95.75 250 ILE A O 1
ATOM 1970 N N . MET A 1 251 ? -35.010 -8.539 39.333 1.00 95.19 251 MET A N 1
ATOM 1971 C CA . MET A 1 251 ? -35.504 -7.780 38.183 1.00 95.19 251 MET A CA 1
ATOM 1972 C C . MET A 1 251 ? -34.809 -6.420 38.080 1.00 95.19 251 MET A C 1
ATOM 1974 O O . MET A 1 251 ? -34.690 -5.691 39.066 1.00 95.19 251 MET A O 1
ATOM 1978 N N . ALA A 1 252 ? -34.412 -6.028 36.866 1.00 95.06 252 ALA A N 1
ATOM 1979 C CA . ALA A 1 252 ? -33.790 -4.725 36.609 1.00 95.06 252 ALA A CA 1
ATOM 1980 C C . ALA A 1 252 ? -34.704 -3.543 36.991 1.00 95.06 252 ALA A C 1
ATOM 1982 O O . ALA A 1 252 ? -34.231 -2.461 37.324 1.00 95.06 252 ALA A O 1
ATOM 1983 N N . GLN A 1 253 ? -36.019 -3.755 36.978 1.00 95.44 253 GLN A N 1
ATOM 1984 C CA . GLN A 1 253 ? -37.042 -2.795 37.383 1.00 95.44 253 GLN A CA 1
ATOM 1985 C C . GLN A 1 253 ? -36.993 -2.509 38.889 1.00 95.44 253 GLN A C 1
ATOM 1987 O O . GLN A 1 253 ? -37.125 -1.353 39.292 1.00 95.44 253 GLN A O 1
ATOM 1992 N N . ASP A 1 254 ? -36.762 -3.538 39.709 1.00 95.06 254 ASP A N 1
ATOM 1993 C CA . ASP A 1 254 ? -36.603 -3.373 41.155 1.00 95.06 254 ASP A CA 1
ATOM 1994 C C . ASP A 1 254 ? -35.287 -2.636 41.443 1.00 95.06 254 ASP A C 1
ATOM 1996 O O . ASP A 1 254 ? -35.267 -1.678 42.218 1.00 95.06 254 ASP A O 1
ATOM 2000 N N . VAL A 1 255 ? -34.211 -2.979 40.721 1.00 95.88 255 VAL A N 1
ATOM 2001 C CA . VAL A 1 255 ? -32.932 -2.251 40.794 1.00 95.88 255 VAL A CA 1
ATOM 2002 C C . VAL A 1 255 ? -33.113 -0.778 40.415 1.00 95.88 255 VAL A C 1
ATOM 2004 O O . VAL A 1 255 ? -32.668 0.093 41.153 1.00 95.88 255 VAL A O 1
ATOM 2007 N N . LYS A 1 256 ? -33.856 -0.464 39.345 1.00 96.06 256 LYS A N 1
ATOM 2008 C CA . LYS A 1 256 ? -34.165 0.923 38.944 1.00 96.06 256 LYS A CA 1
ATOM 2009 C C . LYS A 1 256 ? -34.811 1.735 40.068 1.00 96.06 256 LYS A C 1
ATOM 2011 O O . LYS A 1 256 ? -34.560 2.934 40.174 1.00 96.06 256 LYS A O 1
ATOM 2016 N N . LYS A 1 257 ? -35.658 1.098 40.878 1.00 95.81 257 LYS A N 1
ATOM 2017 C CA . LYS A 1 257 ? -36.412 1.755 41.949 1.00 95.81 257 LYS A CA 1
ATOM 2018 C C . LYS A 1 257 ? -35.608 1.903 43.241 1.00 95.81 257 LYS A C 1
ATOM 2020 O O . LYS A 1 257 ? -35.714 2.944 43.882 1.00 95.81 257 LYS A O 1
ATOM 2025 N N . TYR A 1 258 ? -34.854 0.875 43.627 1.00 95.81 258 TYR A N 1
ATOM 2026 C CA . TYR A 1 258 ? -34.244 0.787 44.959 1.00 95.81 258 TYR A CA 1
ATOM 2027 C C . TYR A 1 258 ? -32.715 0.960 44.967 1.00 95.81 258 TYR A C 1
ATOM 2029 O O . TYR A 1 258 ? -32.168 1.347 45.992 1.00 95.81 258 TYR A O 1
ATOM 2037 N N . ALA A 1 259 ? -32.031 0.722 43.844 1.00 94.69 259 ALA A N 1
ATOM 2038 C CA . ALA A 1 259 ? -30.578 0.859 43.679 1.00 94.69 259 ALA A CA 1
ATOM 2039 C C . ALA A 1 259 ? -30.258 1.446 42.288 1.00 94.69 259 ALA A C 1
ATOM 2041 O O . ALA A 1 259 ? -29.700 0.787 41.406 1.00 94.69 259 ALA A O 1
ATOM 2042 N N . SER A 1 260 ? -30.709 2.682 42.055 1.00 93.06 260 SER A N 1
ATOM 2043 C CA . SER A 1 260 ? -30.712 3.314 40.728 1.00 93.06 260 SER A CA 1
ATOM 2044 C C . SER A 1 260 ? -29.315 3.567 40.146 1.00 93.06 260 SER A C 1
ATOM 2046 O O . SER A 1 260 ? -29.172 3.662 38.931 1.00 93.06 260 SER A O 1
ATOM 2048 N N . ASP A 1 261 ? -28.282 3.620 40.981 1.00 90.31 261 ASP A N 1
ATOM 2049 C CA . ASP A 1 261 ? -26.869 3.700 40.594 1.00 90.31 261 ASP A CA 1
ATOM 2050 C C . ASP A 1 261 ? -26.338 2.397 39.970 1.00 90.31 261 ASP A C 1
ATOM 2052 O O . ASP A 1 261 ? -25.413 2.425 39.155 1.00 90.31 261 ASP A O 1
ATOM 2056 N N . ALA A 1 262 ? -26.938 1.255 40.313 1.00 92.94 262 ALA A N 1
ATOM 2057 C CA . ALA A 1 262 ? -26.653 -0.034 39.696 1.00 92.94 262 ALA A CA 1
ATOM 2058 C C . ALA A 1 262 ? -27.487 -0.283 38.427 1.00 92.94 262 ALA A C 1
ATOM 2060 O O . ALA A 1 262 ? -27.170 -1.197 37.665 1.00 92.94 262 ALA A O 1
ATOM 2061 N N . PHE A 1 263 ? -28.539 0.498 38.169 1.00 94.31 263 PHE A N 1
ATOM 2062 C CA . PHE A 1 263 ? -29.400 0.331 36.998 1.00 94.31 263 PHE A CA 1
ATOM 2063 C C . PHE A 1 263 ? -28.706 0.757 35.696 1.00 94.31 263 PHE A C 1
ATOM 2065 O O . PHE A 1 263 ? -27.954 1.730 35.649 1.00 94.31 263 PHE A O 1
ATOM 2072 N N . ARG A 1 264 ? -28.983 0.031 34.609 1.00 88.75 264 ARG A N 1
ATOM 2073 C CA . ARG A 1 264 ? -28.502 0.341 33.259 1.00 88.75 264 ARG A CA 1
ATOM 2074 C C . ARG A 1 264 ? -29.605 0.108 32.230 1.00 88.75 264 ARG A C 1
ATOM 2076 O O . ARG A 1 264 ? -30.444 -0.774 32.376 1.00 88.75 264 ARG A O 1
ATOM 2083 N N . GLU A 1 265 ? -29.560 0.860 31.144 1.00 89.94 265 GLU A N 1
ATOM 2084 C CA . GLU A 1 265 ? -30.462 0.700 30.007 1.00 89.94 265 GLU A CA 1
ATOM 2085 C C . GLU A 1 265 ? -29.624 0.586 28.736 1.00 89.94 265 GLU A C 1
ATOM 2087 O O . GLU A 1 265 ? -28.679 1.348 28.524 1.00 89.94 265 GLU A O 1
ATOM 2092 N N . THR A 1 266 ? -29.907 -0.436 27.935 1.00 80.75 266 THR A N 1
ATOM 2093 C CA . THR A 1 266 ? -29.249 -0.632 26.639 1.00 80.75 266 THR A CA 1
ATOM 2094 C C . THR A 1 266 ? -29.803 0.355 25.604 1.00 80.75 266 THR A C 1
ATOM 2096 O O . THR A 1 266 ? -30.914 0.855 25.784 1.00 80.75 266 THR A O 1
ATOM 2099 N N . PRO A 1 267 ? -29.079 0.629 24.501 1.00 76.06 267 PRO A N 1
ATOM 2100 C CA . PRO A 1 267 ? -29.576 1.504 23.434 1.00 76.06 267 PRO A CA 1
ATOM 2101 C C . PRO A 1 267 ? -30.940 1.093 22.858 1.00 76.06 267 PRO A C 1
ATOM 2103 O O . PRO A 1 267 ? -31.692 1.955 22.416 1.00 76.06 267 PRO A O 1
ATOM 2106 N N . ASP A 1 268 ? -31.272 -0.199 22.911 1.00 78.81 268 ASP A N 1
ATOM 2107 C CA . ASP A 1 268 ? -32.535 -0.758 22.415 1.00 78.81 268 ASP A CA 1
ATOM 2108 C C . ASP A 1 268 ? -33.673 -0.705 23.457 1.00 78.81 268 ASP A C 1
ATOM 2110 O O . ASP A 1 268 ? -34.724 -1.320 23.279 1.00 78.81 268 ASP A O 1
ATOM 2114 N N . GLY A 1 269 ? -33.476 0.004 24.576 1.00 85.69 269 GLY A N 1
ATOM 2115 C CA . GLY A 1 269 ? -34.473 0.175 25.641 1.00 85.69 269 GLY A CA 1
ATOM 2116 C C . GLY A 1 269 ? -34.621 -1.030 26.576 1.00 85.69 269 GLY A C 1
ATOM 2117 O O . GLY A 1 269 ? -35.501 -1.051 27.437 1.00 85.69 269 GLY A O 1
ATOM 2118 N N . ILE A 1 270 ? -33.768 -2.053 26.445 1.00 87.88 270 ILE A N 1
ATOM 2119 C CA . ILE A 1 270 ? -33.776 -3.213 27.346 1.00 87.88 270 ILE A CA 1
ATOM 2120 C C . ILE A 1 270 ? -33.087 -2.829 28.655 1.00 87.88 270 ILE A C 1
ATOM 2122 O O . ILE A 1 270 ? -31.937 -2.377 28.665 1.00 87.88 270 ILE A O 1
ATOM 2126 N N . TYR A 1 271 ? -33.790 -3.040 29.765 1.00 93.69 271 TYR A N 1
ATOM 2127 C CA . TYR A 1 271 ? -33.294 -2.782 31.112 1.00 93.69 271 TYR A CA 1
ATOM 2128 C C . TYR A 1 271 ? -32.337 -3.880 31.577 1.00 93.69 271 TYR A C 1
ATOM 2130 O O . TYR A 1 271 ? -32.602 -5.072 31.435 1.00 93.69 271 TYR A O 1
ATOM 2138 N N . THR A 1 272 ? -31.238 -3.463 32.189 1.00 91.62 272 THR A N 1
ATOM 2139 C CA . THR A 1 272 ? -30.226 -4.326 32.795 1.00 91.62 272 THR A CA 1
ATOM 2140 C C . THR A 1 272 ? -29.682 -3.662 34.065 1.00 91.62 272 THR A C 1
ATOM 2142 O O . THR A 1 272 ? -30.158 -2.610 34.494 1.00 91.62 272 THR A O 1
ATOM 2145 N N . TYR A 1 273 ? -28.724 -4.288 34.733 1.00 91.44 273 TYR A N 1
ATOM 2146 C CA . TYR A 1 273 ? -28.087 -3.732 35.921 1.00 91.44 273 TYR A CA 1
ATOM 2147 C C . TYR A 1 273 ? -26.636 -4.200 36.035 1.00 91.44 273 TYR A C 1
ATOM 2149 O O . TYR A 1 273 ? -26.254 -5.250 35.519 1.00 91.44 273 TYR A O 1
ATOM 2157 N N . ASN A 1 274 ? -25.808 -3.404 36.708 1.00 89.56 274 ASN A N 1
ATOM 2158 C CA . ASN A 1 274 ? -24.444 -3.764 37.053 1.00 89.56 274 ASN A CA 1
ATOM 2159 C C . ASN A 1 274 ? -24.441 -4.600 38.335 1.00 89.56 274 ASN A C 1
ATOM 2161 O O . ASN A 1 274 ? -24.504 -4.063 39.440 1.00 89.56 274 ASN A O 1
ATOM 2165 N N . THR A 1 275 ? -24.304 -5.916 38.192 1.00 88.94 275 THR A N 1
ATOM 2166 C CA . THR A 1 275 ? -24.221 -6.839 39.331 1.00 88.94 275 THR A CA 1
ATOM 2167 C C . THR A 1 275 ? -23.098 -6.469 40.305 1.00 88.94 275 THR A C 1
ATOM 2169 O O . THR A 1 275 ? -23.283 -6.570 41.515 1.00 88.94 275 THR A O 1
ATOM 2172 N N . PHE A 1 276 ? -21.956 -5.968 39.819 1.00 89.06 276 PHE A N 1
ATOM 2173 C CA . PHE A 1 276 ? -20.845 -5.560 40.686 1.00 89.06 276 PHE A CA 1
ATOM 2174 C C . PHE A 1 276 ? -21.142 -4.288 41.484 1.00 89.06 276 PHE A C 1
ATOM 2176 O O . PHE A 1 276 ? -20.626 -4.139 42.590 1.00 89.06 276 PHE A O 1
ATOM 2183 N N . ALA A 1 277 ? -22.010 -3.404 40.983 1.00 90.81 277 ALA A N 1
ATOM 2184 C CA . ALA A 1 277 ? -22.455 -2.235 41.739 1.00 90.81 277 ALA A CA 1
ATOM 2185 C C . ALA A 1 277 ? -23.342 -2.618 42.938 1.00 90.81 277 ALA A C 1
ATOM 2187 O O . ALA A 1 277 ? -23.404 -1.861 43.899 1.00 90.81 277 ALA A O 1
ATOM 2188 N N . LEU A 1 278 ? -23.962 -3.807 42.931 1.00 94.06 278 LEU A N 1
ATOM 2189 C CA . LEU A 1 278 ? -24.751 -4.324 44.058 1.00 94.06 278 LEU A CA 1
ATOM 2190 C C . LEU A 1 278 ? -23.893 -4.983 45.150 1.00 94.06 278 LEU A C 1
ATOM 2192 O O . LEU A 1 278 ? -24.353 -5.137 46.280 1.00 94.06 278 LEU A O 1
ATOM 2196 N N . VAL A 1 279 ? -22.637 -5.341 44.864 1.00 94.12 279 VAL A N 1
ATOM 2197 C CA . VAL A 1 279 ? -21.748 -5.981 45.850 1.00 94.12 279 VAL A CA 1
ATOM 2198 C C . VAL A 1 279 ? -21.490 -5.078 47.070 1.00 94.12 279 V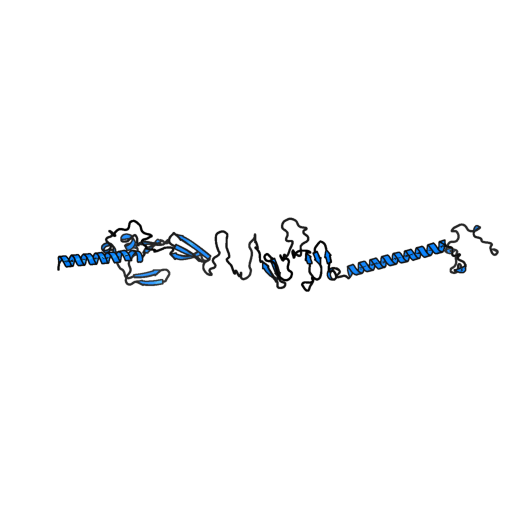AL A C 1
ATOM 2200 O O . VAL A 1 279 ? -21.630 -5.572 48.188 1.00 94.12 279 VAL A O 1
ATOM 2203 N N . PRO A 1 280 ? -21.197 -3.767 46.931 1.00 94.50 280 PRO A N 1
ATOM 2204 C CA . PRO A 1 280 ? -21.106 -2.860 48.077 1.00 94.50 280 PRO A CA 1
ATOM 2205 C C . PRO A 1 280 ? -22.383 -2.787 48.925 1.00 94.50 280 PRO A C 1
ATOM 2207 O O . PRO A 1 280 ? -22.285 -2.721 50.150 1.00 94.50 280 PRO A O 1
ATOM 2210 N N . TYR A 1 281 ? -23.569 -2.848 48.304 1.00 95.44 281 TYR A N 1
ATOM 2211 C CA . TYR A 1 281 ? -24.843 -2.899 49.032 1.00 95.44 281 TYR A CA 1
ATOM 2212 C C . TYR A 1 281 ? -24.956 -4.180 49.854 1.00 95.44 281 TYR A C 1
ATOM 2214 O O . TYR A 1 281 ? -25.321 -4.120 51.022 1.00 95.44 281 TYR A O 1
ATOM 2222 N N . LEU A 1 282 ? -24.582 -5.329 49.286 1.00 95.38 282 LEU A N 1
ATOM 2223 C CA . LEU A 1 282 ? -24.561 -6.597 50.017 1.00 95.38 282 LEU A CA 1
ATOM 2224 C C . LEU A 1 282 ? -23.572 -6.561 51.192 1.00 95.38 282 LEU A C 1
ATOM 2226 O O . LEU A 1 282 ? -23.932 -6.961 52.296 1.00 95.38 282 LEU A O 1
ATOM 2230 N N . ILE A 1 283 ? -22.358 -6.035 50.983 1.00 96.56 283 ILE A N 1
ATOM 2231 C CA . ILE A 1 283 ? -21.353 -5.872 52.049 1.00 96.56 283 ILE A CA 1
ATOM 2232 C C . ILE A 1 283 ? -21.924 -5.018 53.182 1.00 96.56 283 ILE A C 1
ATOM 2234 O O . ILE A 1 283 ? -21.876 -5.424 54.343 1.00 96.56 283 ILE A O 1
ATOM 2238 N N . LYS A 1 284 ? -22.496 -3.858 52.849 1.0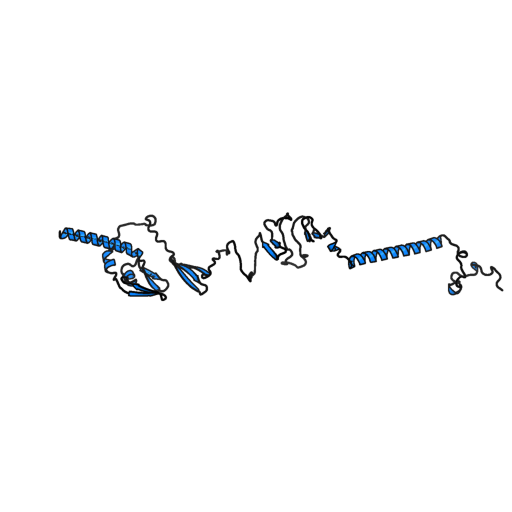0 97.06 284 LYS A N 1
ATOM 2239 C CA . LYS A 1 284 ? -23.046 -2.947 53.851 1.00 97.06 284 LYS A CA 1
ATOM 2240 C C . LYS A 1 284 ? -24.281 -3.525 54.549 1.00 97.06 284 LYS A C 1
ATOM 2242 O O . LYS A 1 284 ? -24.393 -3.404 55.762 1.00 97.06 284 LYS A O 1
ATOM 2247 N N . ALA A 1 285 ? -25.163 -4.217 53.831 1.00 97.31 285 ALA A N 1
ATOM 2248 C CA . ALA A 1 285 ? -26.318 -4.891 54.422 1.00 97.31 285 ALA A CA 1
ATOM 2249 C C . ALA A 1 285 ? -25.898 -5.954 55.451 1.00 97.31 285 ALA A C 1
ATOM 2251 O O . ALA A 1 285 ? -26.510 -6.056 56.510 1.00 97.31 285 ALA A O 1
ATOM 2252 N N . ILE A 1 286 ? -24.829 -6.711 55.173 1.00 97.44 286 ILE A N 1
ATOM 2253 C CA . ILE A 1 286 ? -24.259 -7.678 56.124 1.00 97.44 286 ILE A CA 1
ATOM 2254 C C . ILE A 1 286 ? -23.690 -6.963 57.358 1.00 97.44 286 ILE A C 1
ATOM 2256 O O . ILE A 1 286 ? -23.914 -7.420 58.475 1.00 97.44 286 ILE A O 1
ATOM 2260 N N . GLN A 1 287 ? -23.002 -5.831 57.180 1.00 96.88 287 GLN A N 1
ATOM 2261 C CA . GLN A 1 287 ? -22.495 -5.018 58.296 1.00 96.88 287 GLN A CA 1
ATOM 2262 C C . GLN A 1 287 ? -23.634 -4.462 59.166 1.00 96.88 287 GLN A C 1
ATOM 2264 O O . GLN A 1 287 ? -23.562 -4.514 60.391 1.00 96.88 287 GLN A O 1
ATOM 2269 N N . GLU A 1 288 ? -24.706 -3.966 58.546 1.00 97.06 288 GLU A N 1
ATOM 2270 C CA . GLU A 1 288 ? -25.904 -3.488 59.245 1.00 97.06 288 GLU A CA 1
ATOM 2271 C C . GLU A 1 288 ? -26.630 -4.626 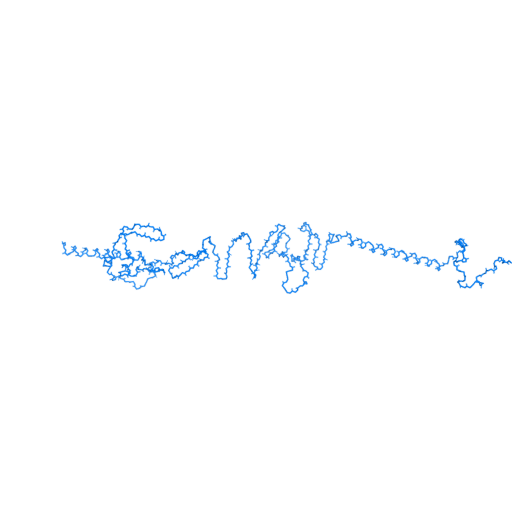59.984 1.00 97.06 288 GLU A C 1
ATOM 2273 O O . GLU A 1 288 ? -27.129 -4.420 61.091 1.00 97.06 288 GLU A O 1
ATOM 2278 N N . LEU A 1 289 ? -26.675 -5.833 59.406 1.00 97.25 289 LEU A N 1
ATOM 2279 C CA . LEU A 1 289 ? -27.215 -7.027 60.065 1.00 97.25 289 LEU A CA 1
ATOM 2280 C C . LEU A 1 289 ? -26.388 -7.432 61.289 1.00 97.25 289 LEU A C 1
ATOM 2282 O O . LEU A 1 289 ? -26.963 -7.653 62.351 1.00 97.25 289 LEU A O 1
ATOM 2286 N N . ASP A 1 290 ? -25.063 -7.503 61.156 1.00 96.75 290 ASP A N 1
ATOM 2287 C CA . ASP A 1 290 ? -24.141 -7.816 62.257 1.00 96.75 290 ASP A CA 1
ATOM 2288 C C . ASP A 1 290 ? -24.290 -6.817 63.415 1.00 96.75 290 ASP A C 1
ATOM 2290 O O . ASP A 1 290 ? -24.394 -7.212 64.577 1.00 96.75 290 ASP A O 1
ATOM 2294 N N . GLN A 1 291 ? -24.405 -5.525 63.099 1.00 94.94 291 GLN A N 1
ATOM 2295 C CA . GLN A 1 291 ? -24.632 -4.482 64.096 1.00 94.94 291 GLN A CA 1
ATOM 2296 C C . GLN A 1 291 ? -25.960 -4.678 64.847 1.00 94.94 291 GLN A C 1
ATOM 2298 O O . GLN A 1 291 ? -25.983 -4.635 66.077 1.00 94.94 291 GLN A O 1
ATOM 2303 N N . LYS A 1 292 ? -27.055 -4.972 64.131 1.00 95.31 292 LYS A N 1
ATOM 2304 C CA . LYS A 1 292 ? -28.358 -5.265 64.753 1.00 95.31 292 LYS A CA 1
ATOM 2305 C C . LYS A 1 292 ? -28.328 -6.520 65.625 1.00 95.31 292 LYS A C 1
ATOM 2307 O O . LYS A 1 292 ? -28.978 -6.542 66.666 1.00 95.31 292 LYS A O 1
ATOM 2312 N N . ILE A 1 293 ? -27.594 -7.559 65.221 1.00 94.94 293 ILE A N 1
ATOM 2313 C CA . ILE A 1 293 ? -27.429 -8.782 66.023 1.00 94.94 293 ILE A CA 1
ATOM 2314 C C . ILE A 1 293 ? -26.729 -8.452 67.344 1.00 94.94 293 ILE A C 1
ATOM 2316 O O . ILE A 1 293 ? -27.251 -8.806 68.397 1.00 94.94 293 ILE A O 1
ATOM 2320 N N . LYS A 1 294 ? -25.625 -7.697 67.311 1.00 94.31 294 LYS A N 1
ATOM 2321 C CA . LYS A 1 294 ? -24.903 -7.275 68.526 1.00 94.31 294 LYS A CA 1
ATOM 2322 C C . LYS A 1 294 ? -25.761 -6.424 69.460 1.00 94.31 294 LYS A C 1
ATOM 2324 O O . LYS A 1 294 ? -25.709 -6.595 70.674 1.00 94.31 294 LYS A O 1
ATOM 2329 N N . GLU A 1 295 ? -26.566 -5.520 68.908 1.00 94.44 295 GLU A N 1
ATOM 2330 C CA . GLU A 1 295 ? -27.514 -4.717 69.691 1.00 94.44 295 GLU A CA 1
ATOM 2331 C C . GLU A 1 295 ? -28.593 -5.592 70.348 1.00 94.44 295 GLU A C 1
ATOM 2333 O O . GLU A 1 295 ? -28.926 -5.392 71.520 1.00 94.44 295 GLU A O 1
ATOM 2338 N N . MET A 1 296 ? -29.113 -6.593 69.628 1.00 94.25 296 MET A N 1
ATOM 2339 C CA . MET A 1 296 ? -30.068 -7.555 70.185 1.00 94.25 296 MET A CA 1
ATOM 2340 C C . MET A 1 296 ? -29.450 -8.408 71.295 1.00 94.25 296 MET A C 1
ATOM 2342 O O . MET A 1 296 ? -30.096 -8.572 72.329 1.00 94.25 296 MET A O 1
ATOM 2346 N N . GLU A 1 297 ? -28.229 -8.911 71.103 1.00 92.62 297 GLU A N 1
ATOM 2347 C CA . GLU A 1 297 ? -27.481 -9.688 72.100 1.00 92.62 297 GLU A CA 1
ATOM 2348 C C . GLU A 1 297 ? -27.205 -8.867 73.362 1.00 92.62 297 GLU A C 1
ATOM 2350 O O . GLU A 1 297 ? -27.398 -9.370 74.460 1.00 92.62 297 GLU A O 1
ATOM 2355 N N . TYR A 1 298 ? -26.843 -7.589 73.230 1.00 89.00 298 TYR A N 1
ATOM 2356 C CA . TYR A 1 298 ? -26.652 -6.697 74.379 1.00 89.00 298 TYR A CA 1
ATOM 2357 C C . TYR A 1 298 ? -27.958 -6.393 75.133 1.00 89.00 298 TYR A C 1
ATOM 2359 O O . TYR A 1 298 ? -27.948 -6.161 76.338 1.00 89.00 298 TYR A O 1
ATOM 2367 N N . THR A 1 299 ? -29.090 -6.362 74.424 1.00 85.75 299 THR A N 1
ATOM 2368 C CA . THR A 1 299 ? -30.399 -6.024 75.011 1.00 85.75 299 THR A CA 1
ATOM 2369 C C . THR A 1 299 ? -31.076 -7.228 75.680 1.00 85.75 299 THR A C 1
ATOM 2371 O O . THR A 1 299 ? -31.897 -7.041 76.578 1.00 85.75 299 THR A O 1
ATOM 2374 N N . HIS A 1 300 ? -30.763 -8.453 75.246 1.00 79.69 300 HIS A N 1
ATOM 2375 C CA . HIS A 1 300 ? -31.451 -9.680 75.677 1.00 79.69 300 HIS A CA 1
ATOM 2376 C C . HIS A 1 300 ? -30.534 -10.759 76.283 1.00 79.69 300 HIS A C 1
ATOM 2378 O O . HIS A 1 300 ? -31.050 -11.805 76.684 1.00 79.69 300 HIS A O 1
ATOM 2384 N N . GLY A 1 301 ? -29.217 -10.544 76.325 1.00 60.53 301 GLY A N 1
ATOM 2385 C CA . GLY A 1 301 ? -28.220 -11.419 76.959 1.00 60.53 301 GLY A CA 1
ATOM 2386 C C . GLY A 1 301 ? -27.760 -10.891 78.309 1.00 60.53 301 GLY A C 1
ATOM 2387 O O . GLY A 1 301 ? -27.521 -11.739 79.197 1.00 60.53 301 GLY A O 1
#

pLDDT: mean 79.77, std 15.81, range [26.72, 97.44]

Secondary structure (DSSP, 8-state):
-PPTT-S-GGGS-TT-S-GGGS-TTSS-GGGS---HHHHHHHHHHHHHHHHHHHHHHHHHHHHHHHHH--HHHH--EEETTEEEEEETTEEEEEEEESSS----B----S-TT---B----SS-SSS--TT-EEE-TTS-EEESS----SS----SS----SS--EETTEE----SSEEEEEESSSSEEEEEETTS-EEEEE-------GGG--S-------HHHHHHHS-EEEEEEEETTEEEEEEEEE-HHHHHHH-TTTEEE-TTS-EEE-HHHHHHHHHHHHHHHHHHHHHHHHHH-